Protein AF-A0A2A2LL69-F1 (afdb_monomer_lite)

Secondary structure (DSSP, 8-state):
------------------B--TTSS--BHHHHHHHHHHHHHHTTBGGG--B--S-EEEEE-TTS-EEEEE--TT---BPPPPTTPPPPHHHHHHHHHHHHHHHHHHHTT-------STTGGG----TTTHHHHHHHHHHHHHTGGGHHHHHHHHHHHHTTS-GGGGGGS-HHHHHHHHHS--SSHHHHHHTSHHHHHHH-EEETT--TTSHHHHHHHHHHHH--HHHHHHHHHHHHSSSSPPTTGGGG-SS--EEEE-S---TTPPPEEEGGGTEEEE---SSHHHHHHHHHHHHHHGGGGS--

Structure (mmCIF, N/CA/C/O backbone):
data_AF-A0A2A2LL69-F1
#
_entry.id   AF-A0A2A2LL69-F1
#
loop_
_atom_site.group_PDB
_atom_site.id
_atom_site.type_symbol
_atom_site.label_atom_id
_atom_site.label_alt_id
_atom_site.label_comp_id
_atom_site.label_asym_id
_atom_site.label_entity_id
_atom_site.label_seq_id
_atom_site.pdbx_PDB_ins_code
_atom_site.Cartn_x
_atom_site.Cartn_y
_atom_site.Cartn_z
_atom_site.occupancy
_atom_site.B_iso_or_equiv
_atom_site.auth_seq_id
_atom_site.auth_comp_id
_atom_site.auth_asym_id
_atom_site.auth_atom_id
_atom_site.pdbx_PDB_model_num
ATOM 1 N N . MET A 1 1 ? 12.124 -45.727 52.430 1.00 37.44 1 MET A N 1
ATOM 2 C CA . MET A 1 1 ? 10.772 -45.614 51.837 1.00 37.44 1 MET A CA 1
ATOM 3 C C . MET A 1 1 ? 9.861 -45.027 52.904 1.00 37.44 1 MET A C 1
ATOM 5 O O . MET A 1 1 ? 9.653 -45.704 53.891 1.00 37.44 1 MET A O 1
ATOM 9 N N . GLY A 1 2 ? 9.350 -43.805 52.874 1.00 39.31 2 GLY A N 1
ATOM 10 C CA . GLY A 1 2 ? 9.557 -42.620 52.052 1.00 39.31 2 GLY A CA 1
ATOM 11 C C . GLY A 1 2 ? 8.951 -41.463 52.860 1.00 39.31 2 GLY A C 1
ATOM 12 O O . GLY A 1 2 ? 7.830 -41.582 53.350 1.00 39.31 2 GLY A O 1
ATOM 13 N N . GLU A 1 3 ? 9.719 -40.398 53.079 1.00 39.62 3 GLU A N 1
ATOM 14 C CA . GLU A 1 3 ? 9.261 -39.195 53.777 1.00 39.62 3 GLU A CA 1
ATOM 15 C C . GLU A 1 3 ? 8.212 -38.473 52.925 1.00 39.62 3 GLU A C 1
ATOM 17 O O . GLU A 1 3 ? 8.466 -38.127 51.772 1.00 39.62 3 GLU A O 1
ATOM 22 N N . SER A 1 4 ? 7.030 -38.231 53.490 1.00 36.03 4 SER A N 1
ATOM 23 C CA . SER A 1 4 ? 5.993 -37.409 52.863 1.00 36.03 4 SER A CA 1
ATOM 24 C C . SER A 1 4 ? 6.095 -35.992 53.422 1.00 36.03 4 SER A C 1
ATOM 26 O O . SER A 1 4 ? 5.478 -35.665 54.432 1.00 36.03 4 SER A O 1
ATOM 28 N N . ARG A 1 5 ? 6.916 -35.154 52.777 1.00 36.12 5 ARG A N 1
ATOM 29 C CA . ARG A 1 5 ? 6.894 -33.697 52.956 1.00 36.12 5 ARG A CA 1
ATOM 30 C C . ARG A 1 5 ? 5.544 -33.169 52.473 1.00 36.12 5 ARG A C 1
ATOM 32 O O . ARG A 1 5 ? 5.289 -33.120 51.274 1.00 36.12 5 ARG A O 1
ATOM 39 N N . THR A 1 6 ? 4.691 -32.746 53.394 1.00 39.44 6 THR A N 1
ATOM 40 C CA . THR A 1 6 ? 3.567 -31.862 53.080 1.00 39.44 6 THR A CA 1
ATOM 41 C C . THR A 1 6 ? 4.121 -30.466 52.797 1.00 39.44 6 THR A C 1
ATOM 43 O O . THR A 1 6 ? 4.499 -29.747 53.720 1.00 39.44 6 THR A O 1
ATOM 46 N N . GLU A 1 7 ? 4.212 -30.092 51.520 1.00 37.00 7 GLU A N 1
ATOM 47 C CA . GLU A 1 7 ? 4.453 -28.711 51.096 1.00 37.00 7 GLU A CA 1
ATOM 48 C C . GLU A 1 7 ? 3.261 -27.837 51.510 1.00 37.00 7 GLU A C 1
ATOM 50 O O . GLU A 1 7 ? 2.175 -27.915 50.931 1.00 37.00 7 GLU A O 1
ATOM 55 N N . SER A 1 8 ? 3.458 -26.974 52.510 1.00 39.03 8 SER A N 1
ATOM 56 C CA . SER A 1 8 ? 2.579 -25.832 52.740 1.00 39.03 8 SER A CA 1
ATOM 57 C C . SER A 1 8 ? 2.816 -24.823 51.617 1.00 39.03 8 SER A C 1
ATOM 59 O O . SER A 1 8 ? 3.765 -24.038 51.605 1.00 39.03 8 SER A O 1
ATOM 61 N N . ARG A 1 9 ? 1.948 -24.871 50.608 1.00 40.53 9 ARG A N 1
ATOM 62 C CA . ARG A 1 9 ? 1.896 -23.879 49.538 1.00 40.53 9 ARG A CA 1
ATOM 63 C C . ARG A 1 9 ? 1.443 -22.554 50.155 1.00 40.53 9 ARG A C 1
ATOM 65 O O . ARG A 1 9 ? 0.251 -22.319 50.302 1.00 40.53 9 ARG A O 1
ATOM 72 N N . GLY A 1 10 ? 2.404 -21.728 50.568 1.00 38.78 10 GLY A N 1
ATOM 73 C CA . GLY A 1 10 ? 2.147 -20.405 51.127 1.00 38.78 10 GLY A CA 1
ATOM 74 C C . GLY A 1 10 ? 1.270 -19.587 50.182 1.00 38.78 10 GLY A C 1
ATOM 75 O O . GLY A 1 10 ? 1.673 -19.278 49.057 1.00 38.78 10 GLY A O 1
ATOM 76 N N . GLU A 1 11 ? 0.061 -19.254 50.628 1.00 42.72 11 GLU A N 1
ATOM 77 C CA . GLU A 1 11 ? -0.746 -18.214 50.006 1.00 42.72 11 GLU A CA 1
ATOM 78 C C . GLU A 1 11 ? 0.071 -16.923 50.052 1.00 42.72 11 GLU A C 1
ATOM 80 O O . GLU A 1 11 ? 0.353 -16.376 51.119 1.00 42.72 11 GLU A O 1
ATOM 85 N N . LYS A 1 12 ? 0.512 -16.443 48.885 1.00 46.19 12 LYS A N 1
ATOM 86 C CA . LYS A 1 12 ? 1.039 -15.084 48.778 1.00 46.19 12 LYS A CA 1
ATOM 87 C C . LYS A 1 12 ? -0.078 -14.151 49.230 1.00 46.19 12 LYS A C 1
ATOM 89 O O . LYS A 1 12 ? -1.071 -14.019 48.518 1.00 46.19 12 LYS A O 1
ATOM 94 N N . SER A 1 13 ? 0.093 -13.527 50.394 1.00 48.91 13 SER A N 1
ATOM 95 C CA . SER A 1 13 ? -0.763 -12.432 50.846 1.00 48.91 13 SER A CA 1
ATOM 96 C C . SER A 1 13 ? -0.897 -11.426 49.701 1.00 48.91 13 SER A C 1
ATOM 98 O O . SER A 1 13 ? 0.099 -10.892 49.202 1.00 48.91 13 SER A O 1
ATOM 100 N N . ARG A 1 14 ? -2.123 -11.268 49.198 1.00 60.75 14 ARG A N 1
ATOM 101 C CA . ARG A 1 14 ? -2.440 -10.393 48.070 1.00 60.75 14 ARG A CA 1
ATOM 102 C C . ARG A 1 14 ? -2.354 -8.961 48.588 1.00 60.75 14 ARG A C 1
ATOM 104 O O . ARG A 1 14 ? -3.239 -8.525 49.316 1.00 60.75 14 ARG A O 1
ATOM 111 N N . ALA A 1 15 ? -1.271 -8.259 48.263 1.00 67.00 15 ALA A N 1
ATOM 112 C CA . ALA A 1 15 ? -1.107 -6.863 48.650 1.00 67.00 15 ALA A CA 1
ATOM 113 C C . ALA A 1 15 ? -2.176 -6.018 47.943 1.00 67.00 15 ALA A C 1
ATOM 115 O O . ALA A 1 15 ? -2.193 -5.935 46.713 1.00 67.00 15 ALA A O 1
ATOM 116 N N . LEU A 1 16 ? -3.091 -5.452 48.727 1.00 73.88 16 LEU A N 1
ATOM 117 C CA . LEU A 1 16 ? -4.101 -4.517 48.250 1.00 73.88 16 LEU A CA 1
ATOM 118 C C . LEU A 1 16 ? -3.425 -3.159 48.039 1.00 73.88 16 LEU A C 1
ATOM 120 O O . LEU A 1 16 ? -2.637 -2.736 48.887 1.00 73.88 16 LEU A O 1
ATOM 124 N N . LEU A 1 17 ? -3.702 -2.489 46.920 1.00 78.94 17 LEU A N 1
ATOM 125 C CA . LEU A 1 17 ? -3.179 -1.140 46.712 1.00 78.94 17 LEU A CA 1
ATOM 126 C C . LEU A 1 17 ? -3.851 -0.182 47.705 1.00 78.94 17 LEU A C 1
ATOM 128 O O . LEU A 1 17 ? -5.080 -0.144 47.800 1.00 78.94 17 LEU A O 1
ATOM 132 N N . GLU A 1 18 ? -3.041 0.594 48.420 1.00 80.50 18 GLU A N 1
ATOM 133 C CA . GLU A 1 18 ? -3.493 1.659 49.309 1.00 80.50 18 GLU A CA 1
ATOM 134 C C . GLU A 1 18 ? -2.864 2.978 48.860 1.00 80.50 18 GLU A C 1
ATOM 136 O O . GLU A 1 18 ? -1.646 3.080 48.709 1.00 80.50 18 GLU A O 1
ATOM 141 N N . VAL A 1 19 ? -3.712 3.969 48.602 1.00 82.75 19 VAL A N 1
ATOM 142 C CA . VAL A 1 19 ? -3.318 5.300 48.141 1.00 82.75 19 VAL A CA 1
ATOM 143 C C . VAL A 1 19 ? -3.655 6.325 49.219 1.00 82.75 19 VAL A C 1
ATOM 145 O O . VAL A 1 19 ? -4.656 6.197 49.925 1.00 82.75 19 VAL A O 1
ATOM 148 N N . SER A 1 20 ? -2.809 7.343 49.335 1.00 79.88 20 SER A N 1
ATOM 149 C CA . SER A 1 20 ? -3.023 8.543 50.143 1.00 79.88 20 SER A CA 1
ATOM 150 C C . SER A 1 20 ? -2.691 9.764 49.291 1.00 79.88 20 SER A C 1
ATOM 152 O O . SER A 1 20 ? -1.634 9.782 48.654 1.00 79.88 20 SER A O 1
ATOM 154 N N . PHE A 1 21 ? -3.554 10.776 49.290 1.00 80.56 21 PHE A N 1
ATOM 155 C CA . PHE A 1 21 ? -3.288 12.037 48.602 1.00 80.56 21 PHE A CA 1
ATOM 156 C C . PHE A 1 21 ? -2.499 12.989 49.502 1.00 80.56 21 PHE A C 1
ATOM 158 O O . PHE A 1 21 ? -2.698 13.054 50.716 1.00 80.56 21 PHE A O 1
ATOM 165 N N . SER A 1 22 ? -1.559 13.726 48.912 1.00 78.31 22 SER A N 1
ATOM 166 C CA . SER A 1 22 ? -0.769 14.714 49.645 1.00 78.31 22 SER A CA 1
ATOM 167 C C . SER A 1 22 ? -1.656 15.870 50.104 1.00 78.31 22 SER A C 1
ATOM 169 O O . SER A 1 22 ? -2.228 16.562 49.267 1.00 78.31 22 SER A O 1
ATOM 171 N N . GLY A 1 23 ? -1.719 16.112 51.415 1.00 71.69 23 GLY A N 1
ATOM 172 C CA . GLY A 1 23 ? -2.510 17.201 52.001 1.00 71.69 23 GLY A CA 1
ATOM 173 C C . GLY A 1 23 ? -3.895 16.790 52.509 1.00 71.69 23 GLY A C 1
ATOM 174 O O . GLY A 1 23 ? -4.568 17.614 53.122 1.00 71.69 23 GLY A O 1
ATOM 175 N N . GLU A 1 24 ? -4.295 15.527 52.334 1.00 75.62 24 GLU A N 1
ATOM 176 C CA . GLU A 1 24 ? -5.563 14.994 52.840 1.00 75.62 24 GLU A CA 1
ATOM 177 C C . GLU A 1 24 ? -5.354 14.088 54.060 1.00 75.62 24 GLU A C 1
ATOM 179 O O . GLU A 1 24 ? -4.382 13.334 54.156 1.00 75.62 24 GLU A O 1
ATOM 184 N N . ALA A 1 25 ? -6.272 14.162 55.028 1.00 61.19 25 ALA A N 1
ATOM 185 C CA . ALA A 1 25 ? -6.213 13.345 56.233 1.00 61.19 25 ALA A CA 1
ATOM 186 C C . ALA A 1 25 ? -6.813 11.951 55.976 1.00 61.19 25 ALA A C 1
ATOM 188 O O . ALA A 1 25 ? -8.019 11.753 56.106 1.00 61.19 25 ALA A O 1
ATOM 189 N N . GLY A 1 26 ? -5.959 10.977 55.651 1.00 59.72 26 GLY A N 1
ATOM 190 C CA . GLY A 1 26 ? -6.315 9.555 55.637 1.00 59.72 26 GLY A CA 1
ATOM 191 C C . GLY A 1 26 ? -5.649 8.748 54.521 1.00 59.72 26 GLY A C 1
ATOM 192 O O . GLY A 1 26 ? -5.406 9.244 53.425 1.00 59.72 26 GLY A O 1
ATOM 193 N N . SER A 1 27 ? -5.381 7.473 54.799 1.00 64.94 27 SER A N 1
ATOM 194 C CA . SER A 1 27 ? -5.088 6.441 53.798 1.00 64.94 27 SER A CA 1
ATOM 195 C C . SER A 1 27 ? -6.193 5.379 53.842 1.00 64.94 27 SER A C 1
ATOM 197 O O . SER A 1 27 ? -6.932 5.285 54.827 1.00 64.94 27 SER A O 1
ATOM 199 N N . GLY A 1 28 ? -6.367 4.613 52.763 1.00 69.31 28 GLY A N 1
ATOM 200 C CA . GLY A 1 28 ? -7.251 3.445 52.782 1.00 69.31 28 GLY A CA 1
ATOM 201 C C . GLY A 1 28 ? -8.221 3.349 51.608 1.00 69.31 28 GLY A C 1
ATOM 202 O O . GLY A 1 28 ? -7.931 3.729 50.471 1.00 69.31 28 GLY A O 1
ATOM 203 N N . PHE A 1 29 ? -9.396 2.771 51.875 1.00 69.81 29 PHE A N 1
ATOM 204 C CA . PHE A 1 29 ? -10.355 2.352 50.848 1.00 69.81 29 PHE A CA 1
ATOM 205 C C . PHE A 1 29 ? -10.895 3.508 49.992 1.00 69.81 29 PHE A C 1
ATOM 207 O O . PHE A 1 29 ? -10.918 3.370 48.767 1.00 69.81 29 PHE A O 1
ATOM 214 N N . GLY A 1 30 ? -11.279 4.621 50.630 1.00 76.19 30 GLY A N 1
ATOM 215 C CA . GLY A 1 30 ? -11.860 5.810 49.991 1.00 76.19 30 GLY A CA 1
ATOM 216 C C . GLY A 1 30 ? -10.894 6.519 49.036 1.00 76.19 30 GLY A C 1
ATOM 217 O O . GLY A 1 30 ? -11.168 6.518 47.836 1.00 76.19 30 GLY A O 1
ATOM 218 N N . PRO A 1 31 ? -9.729 7.000 49.512 1.00 81.50 31 PRO A N 1
ATOM 219 C CA . PRO A 1 31 ? -8.725 7.634 48.650 1.00 81.50 31 PRO A CA 1
ATOM 220 C C . PRO A 1 31 ? -8.271 6.735 47.491 1.00 81.50 31 PRO A C 1
ATOM 222 O O . PRO A 1 31 ? -8.023 7.187 46.380 1.00 81.50 31 PRO A O 1
ATOM 225 N N . THR A 1 32 ? -8.228 5.417 47.700 1.00 80.56 32 THR A N 1
ATOM 226 C CA . THR A 1 32 ? -7.888 4.483 46.618 1.00 80.56 32 THR A CA 1
ATOM 227 C C . THR A 1 32 ? -8.999 4.361 45.560 1.00 80.56 32 THR A C 1
ATOM 229 O O . THR A 1 32 ? -8.700 4.151 44.388 1.00 80.56 32 THR A O 1
ATOM 232 N N . LEU A 1 33 ? -10.285 4.477 45.925 1.00 78.12 33 LEU A N 1
ATOM 233 C CA . LEU A 1 33 ? -11.374 4.536 44.934 1.00 78.12 33 LEU A CA 1
ATOM 234 C C . LEU A 1 33 ? -11.310 5.830 44.125 1.00 78.12 33 LEU A C 1
ATOM 236 O O . LEU A 1 33 ? -11.441 5.796 42.904 1.00 78.12 33 LEU A O 1
ATOM 240 N N . GLU A 1 34 ? -11.070 6.946 44.804 1.00 82.56 34 GLU A N 1
ATOM 241 C CA . GLU A 1 34 ? -10.878 8.240 44.162 1.00 82.56 34 GLU A CA 1
ATOM 242 C C . GLU A 1 34 ? -9.693 8.218 43.196 1.00 82.56 34 GLU A C 1
ATOM 244 O O . GLU A 1 34 ? -9.834 8.640 42.052 1.00 82.56 34 GLU A O 1
ATOM 249 N N . PHE A 1 35 ? -8.575 7.600 43.587 1.00 86.94 35 PHE A N 1
ATOM 250 C CA . PHE A 1 35 ? -7.431 7.389 42.705 1.00 86.94 35 PHE A CA 1
ATOM 251 C C . PHE A 1 35 ? -7.812 6.694 41.393 1.00 86.94 35 PHE A C 1
ATOM 253 O O . PHE A 1 35 ? -7.416 7.159 40.326 1.00 86.94 35 PHE A O 1
ATOM 260 N N . TYR A 1 36 ? -8.594 5.608 41.442 1.00 81.69 36 TYR A N 1
ATOM 261 C CA . TYR A 1 36 ? -9.016 4.910 40.224 1.00 81.69 36 TYR A CA 1
ATOM 262 C C . TYR A 1 36 ? -9.936 5.766 39.345 1.00 81.69 36 TYR A C 1
ATOM 264 O O . TYR A 1 36 ? -9.803 5.730 38.121 1.00 81.69 36 TYR A O 1
ATOM 272 N N . THR A 1 37 ? -10.813 6.572 39.943 1.00 82.38 37 THR A N 1
ATOM 273 C CA . THR A 1 37 ? -11.655 7.529 39.211 1.00 82.38 37 THR A CA 1
ATOM 274 C C . THR A 1 37 ? -10.800 8.595 38.528 1.00 82.38 37 THR A C 1
ATOM 276 O O . THR A 1 37 ? -10.891 8.766 37.312 1.00 82.38 37 THR A O 1
ATOM 279 N N . VAL A 1 38 ? -9.909 9.252 39.275 1.00 87.00 38 VAL A N 1
ATOM 280 C CA . VAL A 1 38 ? -9.025 10.309 38.765 1.00 87.00 38 VAL A CA 1
ATOM 281 C C . VAL A 1 38 ? -8.136 9.769 37.652 1.00 87.00 38 VAL A C 1
ATOM 283 O O . VAL A 1 38 ? -8.144 10.298 36.543 1.00 87.00 38 VAL A O 1
ATOM 286 N N . ILE A 1 39 ? -7.429 8.661 37.889 1.00 87.06 39 ILE A N 1
ATOM 287 C CA . ILE A 1 39 ? -6.489 8.127 36.901 1.00 87.06 39 ILE A CA 1
ATOM 288 C C . ILE A 1 39 ? -7.206 7.628 35.640 1.00 87.06 39 ILE A C 1
ATOM 290 O O . ILE A 1 39 ? -6.683 7.773 34.537 1.00 87.06 39 ILE A O 1
ATOM 294 N N . SER A 1 40 ? -8.419 7.075 35.769 1.00 86.75 40 SER A N 1
ATOM 295 C CA . SER A 1 40 ? -9.215 6.657 34.610 1.00 86.75 40 SER A CA 1
ATOM 296 C C . SER A 1 40 ? -9.621 7.834 33.727 1.00 86.75 40 SER A C 1
ATOM 298 O O . SER A 1 40 ? -9.694 7.665 32.512 1.00 86.75 40 SER A O 1
ATOM 300 N N . ARG A 1 41 ? -9.817 9.022 34.314 1.00 87.00 41 ARG A N 1
ATOM 301 C CA . ARG A 1 41 ? -10.090 10.273 33.601 1.00 87.00 41 ARG A CA 1
ATOM 302 C C . ARG A 1 41 ? -8.829 10.863 32.981 1.00 87.00 41 ARG A C 1
ATOM 304 O O . ARG A 1 41 ? -8.859 11.254 31.818 1.00 87.00 41 ARG A O 1
ATOM 311 N N . GLU A 1 42 ? -7.711 10.836 33.706 1.00 90.12 42 GLU A N 1
ATOM 312 C CA . GLU A 1 42 ? -6.398 11.266 33.206 1.00 90.12 42 GLU A CA 1
ATOM 313 C C . GLU A 1 42 ? -6.013 10.534 31.919 1.00 90.12 42 GLU A C 1
ATOM 315 O O . GLU A 1 42 ? -5.578 11.162 30.958 1.00 90.12 42 GLU A O 1
ATOM 320 N N . PHE A 1 43 ? -6.262 9.221 31.839 1.00 91.00 43 PHE A N 1
ATOM 321 C CA . PHE A 1 43 ? -5.996 8.469 30.613 1.00 91.00 43 PHE A CA 1
ATOM 322 C C . PHE A 1 43 ? -6.784 8.964 29.399 1.00 91.00 43 PHE A C 1
ATOM 324 O O . PHE A 1 43 ? -6.379 8.648 28.287 1.00 91.00 43 PHE A O 1
ATOM 331 N N . GLN A 1 44 ? -7.880 9.709 29.566 1.00 90.50 44 GLN A N 1
ATOM 332 C CA . GLN A 1 44 ? -8.739 10.187 28.474 1.00 90.50 44 GLN A CA 1
ATOM 333 C C . GLN A 1 44 ? -8.294 11.540 27.905 1.00 90.50 44 GLN A C 1
ATOM 335 O O . GLN A 1 44 ? -8.892 11.999 26.931 1.00 90.50 44 GLN A O 1
ATOM 340 N N . LYS A 1 45 ? -7.258 12.178 28.470 1.00 91.38 45 LYS A N 1
ATOM 341 C CA . LYS A 1 45 ? -6.745 13.459 27.968 1.00 91.38 45 LYS A CA 1
ATOM 342 C C . LYS A 1 45 ? -6.274 13.353 26.516 1.00 91.38 45 LYS A C 1
ATOM 344 O O . LYS A 1 45 ? -5.671 12.361 26.095 1.00 91.38 45 LYS A O 1
ATOM 349 N N . ALA A 1 46 ? -6.579 14.385 25.734 1.00 88.94 46 ALA A N 1
ATOM 350 C CA . ALA A 1 46 ? -6.318 14.411 24.297 1.00 88.94 46 ALA A CA 1
ATOM 351 C C . ALA A 1 46 ? -4.819 14.476 23.957 1.00 88.94 46 ALA A C 1
ATOM 353 O O . ALA A 1 46 ? -4.376 13.896 22.960 1.00 88.94 46 ALA A O 1
ATOM 354 N N . ASP A 1 47 ? -4.029 15.127 24.809 1.00 89.88 47 ASP A N 1
ATOM 355 C CA . ASP A 1 47 ? -2.582 15.305 24.663 1.00 89.88 47 ASP A CA 1
ATOM 356 C C . ASP A 1 47 ? -1.780 13.999 24.813 1.00 89.88 47 ASP A C 1
ATOM 358 O O . ASP A 1 47 ? -0.707 13.860 24.222 1.00 89.88 47 ASP A O 1
ATOM 362 N N . LEU A 1 48 ? -2.332 12.988 25.494 1.00 88.88 48 LEU A N 1
ATOM 363 C CA . LEU A 1 48 ? -1.735 11.653 25.590 1.00 88.88 48 LEU A CA 1
ATOM 364 C C . LEU A 1 48 ? -1.714 10.910 24.248 1.00 88.88 48 LEU A C 1
ATOM 366 O O . LEU A 1 48 ? -1.005 9.909 24.114 1.00 88.88 48 LEU A O 1
ATOM 370 N N . ALA A 1 49 ? -2.509 11.365 23.270 1.00 87.44 49 ALA A N 1
ATOM 371 C CA . ALA A 1 49 ? -2.655 10.772 21.941 1.00 87.44 49 ALA A CA 1
ATOM 372 C C . ALA A 1 49 ? -2.986 9.264 21.954 1.00 87.44 49 ALA A C 1
ATOM 374 O O . ALA A 1 49 ? -2.740 8.564 20.970 1.00 87.44 49 ALA A O 1
ATOM 375 N N . MET A 1 50 ? -3.556 8.766 23.055 1.00 87.00 50 MET A N 1
ATOM 376 C CA . MET A 1 50 ? -3.905 7.356 23.229 1.00 87.00 50 MET A CA 1
ATOM 377 C C . MET A 1 50 ? -5.138 6.962 22.434 1.00 87.00 50 MET A C 1
ATOM 379 O O . MET A 1 50 ? -5.190 5.843 21.927 1.00 87.00 50 MET A O 1
ATOM 383 N N . TRP A 1 51 ? -6.114 7.863 22.312 1.00 85.94 51 TRP A N 1
ATOM 384 C CA . TRP A 1 51 ? -7.436 7.539 21.789 1.00 85.94 51 TRP A CA 1
ATOM 385 C C . TRP A 1 51 ? -7.711 8.183 20.428 1.00 85.94 51 TRP A C 1
ATOM 387 O O . TRP A 1 51 ? -7.202 9.252 20.092 1.00 85.94 51 TRP A O 1
ATOM 397 N N . TYR A 1 52 ? -8.504 7.491 19.622 1.00 78.62 52 TYR A N 1
ATOM 398 C CA . TYR A 1 52 ? -9.055 7.958 18.365 1.00 78.62 52 TYR A CA 1
ATOM 399 C C . TYR A 1 52 ? -10.239 8.880 18.648 1.00 78.62 52 TYR A C 1
ATOM 401 O O . TYR A 1 52 ? -11.185 8.479 19.315 1.00 78.62 52 TYR A O 1
ATOM 409 N N . GLY A 1 53 ? -10.194 10.091 18.104 1.00 70.88 53 GLY A N 1
ATOM 410 C CA . GLY A 1 53 ? -11.251 11.085 18.246 1.00 70.88 53 GLY A CA 1
ATOM 411 C C . GLY A 1 53 ? -10.708 12.479 17.955 1.00 70.88 53 GLY A C 1
ATOM 412 O O . GLY A 1 53 ? -9.537 12.753 18.209 1.00 70.88 53 GLY A O 1
ATOM 413 N N . LYS A 1 54 ? -11.539 13.340 17.362 1.00 65.88 54 LYS A N 1
ATOM 414 C CA . LYS A 1 54 ? -11.254 14.781 17.210 1.00 65.88 54 LYS A CA 1
ATOM 415 C C . LYS A 1 54 ? -12.150 15.646 18.092 1.00 65.88 54 LYS A C 1
ATOM 417 O O . LYS A 1 54 ? -11.846 16.814 18.291 1.00 65.88 54 LYS A O 1
ATOM 422 N N . GLU A 1 55 ? -13.254 15.085 18.573 1.00 75.19 55 GLU A N 1
ATOM 423 C CA . GLU A 1 55 ? -14.168 15.762 19.480 1.00 75.19 55 GLU A CA 1
ATOM 424 C C . GLU A 1 55 ? -13.564 15.735 20.883 1.00 75.19 55 GLU A C 1
ATOM 426 O O . GLU A 1 55 ? -13.372 14.669 21.475 1.00 75.19 55 GLU A O 1
ATOM 431 N N . THR A 1 56 ? -13.227 16.920 21.384 1.00 83.50 56 THR A N 1
ATOM 432 C CA . THR A 1 56 ? -12.744 17.114 22.746 1.00 83.50 56 THR A CA 1
ATOM 433 C C . THR A 1 56 ? -13.753 17.915 23.551 1.00 83.50 56 THR A C 1
ATOM 435 O O . THR A 1 56 ? -14.401 18.832 23.044 1.00 83.50 56 THR A O 1
ATOM 438 N N . THR A 1 57 ? -13.902 17.561 24.822 1.00 83.25 57 THR A N 1
ATOM 439 C CA . THR A 1 57 ? -14.583 18.393 25.811 1.00 83.25 57 THR A CA 1
ATOM 440 C C . THR A 1 57 ? -13.532 19.162 26.589 1.00 83.25 57 THR A C 1
ATOM 442 O O . THR A 1 57 ? -12.589 18.568 27.114 1.00 83.25 57 THR A O 1
ATOM 445 N N . LYS A 1 58 ? -13.692 20.484 26.637 1.00 86.06 58 LYS A N 1
ATOM 446 C CA . LYS A 1 58 ? -12.861 21.364 27.456 1.00 86.06 58 LYS A CA 1
ATOM 447 C C . LYS A 1 58 ? -13.452 21.455 28.844 1.00 86.06 58 LYS A C 1
ATOM 449 O O . LYS A 1 58 ? -14.632 21.767 28.987 1.00 86.06 58 LYS A O 1
ATOM 454 N N . GLU A 1 59 ? -12.620 21.213 29.836 1.00 83.94 59 GLU A N 1
ATOM 455 C CA . GLU A 1 59 ? -12.941 21.473 31.230 1.00 83.94 59 GLU A CA 1
ATOM 456 C C . GLU A 1 59 ? -11.950 22.500 31.761 1.00 83.94 59 GLU A C 1
ATOM 458 O O . GLU A 1 59 ? -10.755 22.418 31.472 1.00 83.94 59 GLU A O 1
ATOM 463 N N . GLU A 1 60 ? -12.467 23.506 32.461 1.00 83.25 60 GLU A N 1
ATOM 464 C CA . GLU A 1 60 ? -11.663 24.539 33.106 1.00 83.25 60 GLU A CA 1
ATOM 465 C C . GLU A 1 60 ? -11.525 24.196 34.585 1.00 83.25 60 GLU A C 1
ATOM 467 O O . GLU A 1 60 ? -12.519 24.070 35.305 1.00 83.25 60 GLU A O 1
ATOM 472 N N . ASP A 1 61 ? -10.280 24.034 35.016 1.00 77.62 61 ASP A N 1
ATOM 473 C CA . ASP A 1 61 ? -9.933 23.819 36.410 1.00 77.62 61 ASP A CA 1
ATOM 474 C C . ASP A 1 61 ? -10.022 25.143 37.193 1.00 77.62 61 ASP A C 1
ATOM 476 O O . ASP A 1 61 ? -10.006 26.243 36.633 1.00 77.62 61 ASP A O 1
ATOM 480 N N . ALA A 1 62 ? -10.114 25.057 38.524 1.00 75.00 62 ALA A N 1
ATOM 481 C CA . ALA A 1 62 ? -10.264 26.224 39.405 1.00 75.00 62 ALA A CA 1
ATOM 482 C C . ALA A 1 62 ? -9.083 27.218 39.338 1.00 75.00 62 ALA A C 1
ATOM 484 O O . ALA A 1 62 ? -9.206 28.357 39.787 1.00 75.00 62 ALA A O 1
ATOM 485 N N . ASP A 1 63 ? -7.948 26.788 38.789 1.00 77.12 63 ASP A N 1
ATOM 486 C CA . ASP A 1 63 ? -6.746 27.587 38.554 1.00 77.12 63 ASP A CA 1
ATOM 487 C C . ASP A 1 63 ? -6.709 28.256 37.162 1.00 77.12 63 ASP A C 1
ATOM 489 O O . ASP A 1 63 ? -5.765 28.985 36.853 1.00 77.12 63 ASP A O 1
ATOM 493 N N . GLY A 1 64 ? -7.747 28.060 36.340 1.00 77.19 64 GLY A N 1
ATOM 494 C CA . GLY A 1 64 ? -7.863 28.607 34.987 1.00 77.19 64 GLY A CA 1
ATOM 495 C C . GLY A 1 64 ? -7.200 27.753 33.902 1.00 77.19 64 GLY A C 1
ATOM 496 O O . GLY A 1 64 ? -7.150 28.176 32.744 1.00 77.19 64 GLY A O 1
ATOM 497 N N . THR A 1 65 ? -6.693 26.563 34.238 1.00 80.88 65 THR A N 1
ATOM 498 C CA . THR A 1 65 ? -6.132 25.633 33.253 1.00 80.88 65 THR A CA 1
ATOM 499 C C . THR A 1 65 ? -7.259 24.963 32.468 1.00 80.88 65 THR A C 1
ATOM 501 O O . THR A 1 65 ? -8.176 24.388 33.047 1.00 80.88 65 THR A O 1
ATOM 504 N N . SER A 1 66 ? -7.205 25.028 31.133 1.00 84.81 66 SER A N 1
ATOM 505 C CA . SER A 1 66 ? -8.158 24.323 30.269 1.00 84.81 66 SER A CA 1
ATOM 506 C C . SER A 1 66 ? -7.574 22.987 29.828 1.00 84.81 66 SER A C 1
ATOM 508 O O . SER A 1 66 ? -6.570 22.949 29.112 1.00 84.81 66 SER A O 1
ATOM 510 N N . THR A 1 67 ? -8.219 21.897 30.234 1.00 88.12 67 THR A N 1
ATOM 511 C CA . THR A 1 67 ? -7.827 20.535 29.875 1.00 88.12 67 THR A CA 1
ATOM 512 C C . THR A 1 67 ? -8.816 19.945 28.874 1.00 88.12 67 THR A C 1
ATOM 514 O O . THR A 1 67 ? -10.032 20.006 29.058 1.00 88.12 67 THR A O 1
ATOM 517 N N . GLU A 1 68 ? -8.292 19.354 27.799 1.00 90.44 68 GLU A N 1
ATOM 518 C CA . GLU A 1 68 ? -9.092 18.694 26.766 1.00 90.44 68 GLU A CA 1
ATOM 519 C C . GLU A 1 68 ? -9.145 17.179 26.982 1.00 90.44 68 GLU A C 1
ATOM 521 O O . GLU A 1 68 ? -8.118 16.494 26.984 1.00 90.44 68 GLU A O 1
ATOM 526 N N . TYR A 1 69 ? -10.359 16.642 27.082 1.00 89.25 69 TYR A N 1
ATOM 527 C CA . TYR A 1 69 ? -10.616 15.207 27.185 1.00 89.25 69 TYR A CA 1
ATOM 528 C C . TYR A 1 69 ? -11.246 14.680 25.901 1.00 89.25 69 TYR A C 1
ATOM 530 O O . TYR A 1 69 ? -12.102 15.334 25.307 1.00 89.25 69 TYR A O 1
ATOM 538 N N . ILE A 1 70 ? -10.835 13.489 25.467 1.00 87.94 70 ILE A N 1
ATOM 539 C CA . ILE A 1 70 ? -11.433 12.821 24.311 1.00 87.94 70 ILE A CA 1
ATOM 540 C C . ILE A 1 70 ? -12.821 12.336 24.701 1.00 87.94 70 ILE A C 1
ATOM 542 O O . ILE A 1 70 ? -12.968 11.442 25.534 1.00 87.94 70 ILE A O 1
ATOM 546 N N . HIS A 1 71 ? -13.837 12.881 24.040 1.00 80.25 71 HIS A N 1
ATOM 547 C CA . HIS A 1 71 ? -15.192 12.377 24.152 1.00 80.25 71 HIS A CA 1
ATOM 548 C C . HIS A 1 71 ? -15.527 11.584 22.894 1.00 80.25 71 HIS A C 1
ATOM 550 O O . HIS A 1 71 ? -15.458 12.086 21.775 1.00 80.25 71 HIS A O 1
ATOM 556 N N . CYS A 1 72 ? -15.898 10.320 23.073 1.00 70.44 72 CYS A N 1
ATOM 557 C CA . CYS A 1 72 ? -16.374 9.484 21.984 1.00 70.44 72 CYS A CA 1
ATOM 558 C C . CYS A 1 72 ? -17.725 8.888 22.378 1.00 70.44 72 CYS A C 1
ATOM 560 O O . CYS A 1 72 ? -17.769 8.040 23.274 1.00 70.44 72 CYS A O 1
ATOM 562 N N . PRO A 1 73 ? -18.830 9.259 21.701 1.00 65.12 73 PRO A N 1
ATOM 563 C CA . PRO A 1 73 ? -20.166 8.763 22.044 1.00 65.12 73 PRO A CA 1
ATOM 564 C C . PRO A 1 73 ? -20.283 7.237 21.924 1.00 65.12 73 PRO A C 1
ATOM 566 O O . PRO A 1 73 ? -21.186 6.629 22.496 1.00 65.12 73 PRO A O 1
ATOM 569 N N . PHE A 1 74 ? -19.344 6.605 21.215 1.00 65.06 74 PHE A N 1
ATOM 570 C CA . PHE A 1 74 ? -19.280 5.162 21.028 1.00 65.06 74 PHE A CA 1
ATOM 571 C C . PHE A 1 74 ? -18.184 4.473 21.851 1.00 65.06 74 PHE A C 1
ATOM 573 O O . PHE A 1 74 ? -17.927 3.294 21.638 1.00 65.06 74 PHE A O 1
ATOM 580 N N . GLY A 1 75 ? -17.570 5.173 22.802 1.00 73.12 75 GLY A N 1
ATOM 581 C CA . GLY A 1 75 ? -16.461 4.682 23.612 1.00 73.12 75 GLY A CA 1
ATOM 582 C C . GLY A 1 75 ? -15.077 5.046 23.067 1.00 73.12 75 GLY A C 1
ATOM 583 O O . GLY A 1 75 ? -14.938 5.528 21.950 1.00 73.12 75 GLY A O 1
ATOM 584 N N . LEU A 1 76 ? -14.054 4.867 23.894 1.00 78.31 76 LEU A N 1
ATOM 585 C CA . LEU A 1 76 ? -12.660 5.165 23.626 1.00 78.31 76 LEU A CA 1
ATOM 586 C C . LEU A 1 76 ? -12.006 4.014 22.882 1.00 78.31 76 LEU A C 1
ATOM 588 O O . LEU A 1 76 ? -12.098 2.849 23.275 1.00 78.31 76 LEU A O 1
ATOM 592 N N . PHE A 1 77 ? -11.270 4.369 21.841 1.00 73.75 77 PHE A N 1
ATOM 593 C CA . PHE A 1 77 ? -10.598 3.413 20.980 1.00 73.75 77 PHE A CA 1
ATOM 594 C C . PHE A 1 77 ? -9.150 3.810 20.778 1.00 73.75 77 PHE A C 1
ATOM 596 O O . PHE A 1 77 ? -8.909 4.999 20.601 1.00 73.75 77 PHE A O 1
ATOM 603 N N . PRO A 1 78 ? -8.178 2.885 20.795 1.00 81.88 78 PRO A N 1
ATOM 604 C CA . PRO A 1 78 ? -6.786 3.251 20.584 1.00 81.88 78 PRO A CA 1
ATOM 605 C C . PRO A 1 78 ? -6.592 4.008 19.267 1.00 81.88 78 PRO A C 1
ATOM 607 O O . PRO A 1 78 ? -7.122 3.619 18.223 1.00 81.88 78 PRO A O 1
ATOM 610 N N . ARG A 1 79 ? -5.816 5.088 19.306 1.00 81.50 79 ARG A N 1
ATOM 611 C CA . ARG A 1 79 ? -5.455 5.860 18.122 1.00 81.50 79 ARG A CA 1
ATOM 612 C C . ARG A 1 79 ? -4.610 4.993 17.191 1.00 81.50 79 ARG A C 1
ATOM 614 O O . ARG A 1 79 ? -3.534 4.534 17.569 1.00 81.50 79 ARG A O 1
ATOM 621 N N . ALA A 1 80 ? -5.081 4.794 15.963 1.00 72.50 80 ALA A N 1
ATOM 622 C CA . ALA A 1 80 ? -4.301 4.107 14.942 1.00 72.50 80 ALA A CA 1
ATOM 623 C C . ALA A 1 80 ? -3.044 4.917 14.589 1.00 72.50 80 ALA A C 1
ATOM 625 O O . ALA A 1 80 ? -3.102 6.136 14.400 1.00 72.50 80 ALA A O 1
ATOM 626 N N . LEU A 1 81 ? -1.914 4.222 14.485 1.00 69.94 81 LEU A N 1
ATOM 627 C CA . LEU A 1 81 ? -0.659 4.780 13.995 1.00 69.94 81 LEU A CA 1
ATOM 628 C C . LEU A 1 81 ? -0.555 4.546 12.488 1.00 69.94 81 LEU A C 1
ATOM 630 O O . LEU A 1 81 ? -1.049 3.545 11.966 1.00 69.94 81 LEU A O 1
ATOM 634 N N . LEU A 1 82 ? 0.093 5.469 11.781 1.00 66.75 82 LEU A N 1
ATOM 635 C CA . LEU A 1 82 ? 0.403 5.282 10.367 1.00 66.75 82 LEU A CA 1
ATOM 636 C C . LEU A 1 82 ? 1.433 4.148 10.216 1.00 66.75 82 LEU A C 1
ATOM 638 O O . LEU A 1 82 ? 2.323 4.040 11.063 1.00 66.75 82 LEU A O 1
ATOM 642 N N . PRO A 1 83 ? 1.397 3.351 9.132 1.00 46.62 83 PRO A N 1
ATOM 643 C CA . PRO A 1 83 ? 2.357 2.261 8.918 1.00 46.62 83 PRO A CA 1
ATOM 644 C C . PRO A 1 83 ? 3.829 2.704 8.925 1.00 46.62 83 PRO A C 1
ATOM 646 O O . PRO A 1 83 ? 4.708 1.923 9.272 1.00 46.62 83 PRO A O 1
ATOM 649 N N . SER A 1 84 ? 4.098 3.958 8.550 1.00 47.38 84 SER A N 1
ATOM 650 C CA . SER A 1 84 ? 5.430 4.575 8.548 1.00 47.38 84 SER A CA 1
ATOM 651 C C . SER A 1 84 ? 5.820 5.225 9.880 1.00 47.38 84 SER A C 1
ATOM 653 O O . SER A 1 84 ? 6.960 5.657 10.033 1.00 47.38 84 SER A O 1
ATOM 655 N N . SER A 1 85 ? 4.894 5.327 10.836 1.00 64.69 85 SER A N 1
ATOM 656 C CA . SER A 1 85 ? 5.137 5.974 12.125 1.00 64.69 85 SER A CA 1
ATOM 657 C C . SER A 1 85 ? 5.505 4.954 13.197 1.00 64.69 85 SER A C 1
ATOM 659 O O . SER A 1 85 ? 4.780 3.988 13.430 1.00 64.69 85 SER A O 1
ATOM 661 N N . THR A 1 86 ? 6.619 5.185 13.887 1.00 72.56 86 THR A N 1
ATOM 662 C CA . THR A 1 86 ? 6.967 4.433 15.095 1.00 72.56 86 THR A CA 1
ATOM 663 C C . THR A 1 86 ? 6.222 5.017 16.299 1.00 72.56 86 THR A C 1
ATOM 665 O O . THR A 1 86 ? 6.233 6.241 16.464 1.00 72.56 86 THR A O 1
ATOM 668 N N . PRO A 1 87 ? 5.602 4.194 17.166 1.00 77.00 87 PRO A N 1
ATOM 669 C CA . PRO A 1 87 ? 4.991 4.685 18.398 1.00 77.00 87 PRO A CA 1
ATOM 670 C C . PRO A 1 87 ? 6.031 5.396 19.267 1.00 77.00 87 PRO A C 1
ATOM 672 O O . PRO A 1 87 ? 7.149 4.905 19.429 1.00 77.00 87 PRO A O 1
ATOM 675 N N . SER A 1 88 ? 5.658 6.527 19.867 1.00 81.31 88 SER A N 1
ATOM 676 C CA . SER A 1 88 ? 6.525 7.186 20.844 1.00 81.31 88 SER A CA 1
ATOM 677 C C . SER A 1 88 ? 6.670 6.319 22.101 1.00 81.31 88 SER A C 1
ATOM 679 O O . SER A 1 88 ? 5.730 5.637 22.522 1.00 81.31 88 SER A O 1
ATOM 681 N N . SER A 1 89 ? 7.842 6.363 22.740 1.00 82.75 89 SER A N 1
ATOM 682 C CA . SER A 1 89 ? 8.086 5.640 23.997 1.00 82.75 89 SER A CA 1
ATOM 683 C C . SER A 1 89 ? 7.077 6.024 25.083 1.00 82.75 89 SER A C 1
ATOM 685 O O . SER A 1 89 ? 6.619 5.154 25.820 1.00 82.75 89 SER A O 1
ATOM 687 N N . SER A 1 90 ? 6.676 7.299 25.141 1.00 84.75 90 SER A N 1
ATOM 688 C CA . SER A 1 90 ? 5.664 7.798 26.077 1.00 84.75 90 SER A CA 1
ATOM 689 C C . SER A 1 90 ? 4.296 7.157 25.842 1.00 84.75 90 SER A C 1
ATOM 691 O O . SER A 1 90 ? 3.690 6.668 26.789 1.00 84.75 90 SER A O 1
ATOM 693 N N . LEU A 1 91 ? 3.844 7.052 24.585 1.00 83.69 91 LEU A N 1
ATOM 694 C CA . LEU A 1 91 ? 2.576 6.396 24.245 1.00 83.69 91 LEU A CA 1
ATOM 695 C C . LEU A 1 91 ? 2.565 4.926 24.691 1.00 83.69 91 LEU A C 1
ATOM 697 O O . LEU A 1 91 ? 1.601 4.456 25.298 1.00 83.69 91 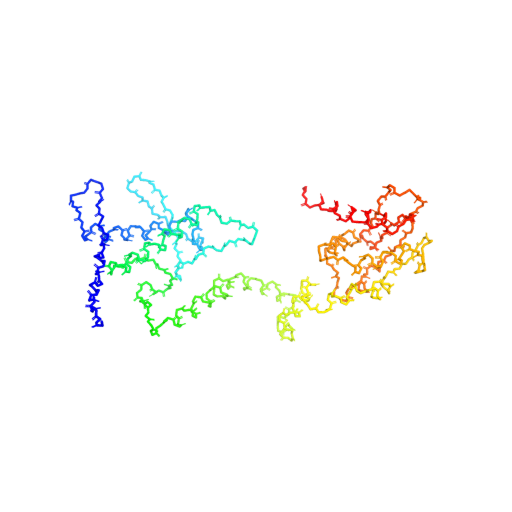LEU A O 1
ATOM 701 N N . LEU A 1 92 ? 3.660 4.202 24.438 1.00 83.38 92 LEU A N 1
ATOM 702 C CA . LEU A 1 92 ? 3.804 2.810 24.876 1.00 83.38 92 LEU A CA 1
ATOM 703 C C . LEU A 1 92 ? 3.827 2.683 26.403 1.00 83.38 92 LEU A C 1
ATOM 705 O O . LEU A 1 92 ? 3.267 1.729 26.949 1.00 83.38 92 LEU A O 1
ATOM 709 N N . LEU A 1 93 ? 4.466 3.627 27.099 1.00 84.44 93 LEU A N 1
ATOM 710 C CA . LEU A 1 93 ? 4.475 3.675 28.559 1.00 84.44 93 LEU A CA 1
ATOM 711 C C . LEU A 1 93 ? 3.077 3.935 29.123 1.00 84.44 93 LEU A C 1
ATOM 713 O O . LEU A 1 93 ? 2.691 3.234 30.057 1.00 84.44 93 LEU A O 1
ATOM 717 N N . HIS A 1 94 ? 2.295 4.846 28.536 1.00 86.56 94 HIS A N 1
ATOM 718 C CA . HIS A 1 94 ? 0.915 5.093 28.956 1.00 86.56 94 HIS A CA 1
ATOM 719 C C . HIS A 1 94 ? 0.051 3.833 28.818 1.00 86.56 94 HIS A C 1
ATOM 721 O O . HIS A 1 94 ? -0.597 3.428 29.781 1.00 86.56 94 HIS A O 1
ATOM 727 N N . PHE A 1 95 ? 0.106 3.135 27.676 1.00 83.50 95 PHE A N 1
ATOM 728 C CA . PHE A 1 95 ? -0.629 1.875 27.498 1.00 83.50 95 PHE A CA 1
ATOM 729 C C . PHE A 1 95 ? -0.147 0.760 28.436 1.00 83.50 95 PHE A C 1
ATOM 731 O O . PHE A 1 95 ? -0.956 -0.021 28.941 1.00 83.50 95 PHE A O 1
ATOM 738 N N . ARG A 1 96 ? 1.159 0.687 28.717 1.00 82.88 96 ARG A N 1
ATOM 739 C CA . ARG A 1 96 ? 1.707 -0.273 29.686 1.00 82.88 96 ARG A CA 1
ATOM 740 C C . ARG A 1 96 ? 1.222 0.021 31.106 1.00 82.88 96 ARG A C 1
ATOM 742 O O . ARG A 1 96 ? 0.897 -0.916 31.835 1.00 82.88 96 ARG A O 1
ATOM 749 N N . LEU A 1 97 ? 1.182 1.294 31.497 1.00 86.44 97 LEU A N 1
ATOM 750 C CA . LEU A 1 97 ? 0.673 1.726 32.795 1.00 86.44 97 LEU A CA 1
ATOM 751 C C . LEU A 1 97 ? -0.827 1.440 32.915 1.00 86.44 97 LEU A C 1
ATOM 753 O O . LEU A 1 97 ? -1.238 0.820 33.895 1.00 86.44 97 LEU A O 1
ATOM 757 N N . LEU A 1 98 ? -1.612 1.789 31.891 1.00 86.75 98 LEU A N 1
ATOM 758 C CA . LEU A 1 98 ? -3.038 1.479 31.811 1.00 86.75 98 LEU A CA 1
ATOM 759 C C . LEU A 1 98 ? -3.287 -0.023 31.999 1.00 86.75 98 LEU A C 1
ATOM 761 O O . LEU A 1 98 ? -4.100 -0.414 32.830 1.00 86.75 98 LEU A O 1
ATOM 765 N N . GLY A 1 99 ? -2.534 -0.880 31.301 1.00 76.25 99 GLY A N 1
ATOM 766 C CA . GLY A 1 99 ? -2.652 -2.334 31.442 1.00 76.25 99 GLY A CA 1
ATOM 767 C C . GLY A 1 99 ? -2.370 -2.839 32.863 1.00 76.25 99 GLY A C 1
ATOM 768 O O . GLY A 1 99 ? -3.087 -3.707 33.361 1.00 76.25 99 GLY A O 1
ATOM 769 N N . ARG A 1 100 ? -1.364 -2.279 33.549 1.00 82.50 100 ARG A N 1
ATOM 770 C CA . ARG A 1 100 ? -1.060 -2.624 34.950 1.00 82.50 100 ARG A CA 1
ATOM 771 C C . ARG A 1 100 ? -2.167 -2.181 35.903 1.00 82.50 100 ARG A C 1
ATOM 773 O O . ARG A 1 100 ? -2.553 -2.960 36.767 1.00 82.50 100 ARG A O 1
ATOM 780 N N . LEU A 1 101 ? -2.693 -0.970 35.733 1.00 84.38 101 LEU A N 1
ATOM 781 C CA . LEU A 1 101 ? -3.761 -0.431 36.578 1.00 84.38 101 LEU A CA 1
ATOM 782 C C . LEU A 1 101 ? -5.100 -1.140 36.350 1.00 84.38 101 LEU A C 1
ATOM 784 O O . LEU A 1 101 ? -5.821 -1.403 37.308 1.00 84.38 101 LEU A O 1
ATOM 788 N N . LEU A 1 102 ? -5.408 -1.550 35.118 1.00 80.81 102 LEU A N 1
ATOM 789 C CA . LEU A 1 102 ? -6.551 -2.424 34.840 1.00 80.81 102 LEU A CA 1
ATOM 790 C C . LEU A 1 102 ? -6.392 -3.781 35.542 1.00 80.81 102 LEU A C 1
ATOM 792 O O . LEU A 1 102 ? -7.316 -4.247 36.203 1.00 80.81 102 LEU A O 1
ATOM 796 N N . ALA A 1 103 ? -5.207 -4.395 35.482 1.00 74.94 103 ALA A N 1
ATOM 797 C CA . ALA A 1 103 ? -4.946 -5.646 36.195 1.00 74.94 103 ALA A CA 1
ATOM 798 C C . ALA A 1 103 ? -5.022 -5.487 37.726 1.00 74.94 103 ALA A C 1
ATOM 800 O O . ALA A 1 103 ? -5.520 -6.386 38.408 1.00 74.94 103 ALA A O 1
ATOM 801 N N . GLN A 1 104 ? -4.565 -4.351 38.262 1.00 81.25 104 GLN A N 1
ATOM 802 C CA . GLN A 1 104 ? -4.621 -4.039 39.691 1.00 81.25 104 GLN A CA 1
ATOM 803 C C . GLN A 1 104 ? -6.034 -3.665 40.161 1.00 81.25 104 GLN A C 1
ATOM 805 O O . GLN A 1 104 ? -6.424 -4.047 41.254 1.00 81.25 104 GLN A O 1
ATOM 810 N N . SER A 1 105 ? -6.859 -3.010 39.346 1.00 81.25 105 SER A N 1
ATOM 811 C CA . SER A 1 105 ? -8.264 -2.763 39.713 1.00 81.25 105 SER A CA 1
ATOM 812 C C . SER A 1 105 ? -9.057 -4.074 39.803 1.00 81.25 105 SER A C 1
ATOM 814 O O . SER A 1 105 ? -9.773 -4.291 40.778 1.00 81.25 105 SER A O 1
ATOM 816 N N . LEU A 1 106 ? -8.834 -5.018 38.877 1.00 77.81 106 LEU A N 1
ATOM 817 C CA . LEU A 1 106 ? -9.352 -6.394 38.974 1.00 77.81 106 LEU A CA 1
ATOM 818 C C . LEU A 1 106 ? -8.751 -7.150 40.174 1.00 77.81 106 LEU A C 1
ATOM 820 O O . LEU A 1 106 ? -9.461 -7.851 40.896 1.00 77.81 106 LEU A O 1
ATOM 824 N N . SER A 1 107 ? -7.445 -6.947 40.391 1.00 78.12 107 SER A N 1
ATOM 825 C CA . SER A 1 107 ? -6.712 -7.081 41.663 1.00 78.12 107 SER A CA 1
ATOM 826 C C . SER A 1 107 ? -7.561 -6.915 42.917 1.00 78.12 107 SER A C 1
ATOM 828 O O . SER A 1 107 ? -7.835 -7.825 43.698 1.00 78.12 107 SER A O 1
ATOM 830 N N . ASP A 1 108 ? -8.008 -5.679 43.037 1.00 80.94 108 ASP A N 1
ATOM 831 C CA . ASP A 1 108 ? -8.595 -5.116 44.234 1.00 80.94 108 ASP A CA 1
ATOM 832 C C . ASP A 1 108 ? -10.127 -5.234 44.234 1.00 80.94 108 ASP A C 1
ATOM 834 O O . ASP A 1 108 ? -10.772 -4.771 45.169 1.00 80.94 108 ASP A O 1
ATOM 838 N N . SER A 1 109 ? -10.720 -5.850 43.200 1.00 79.75 109 SER A N 1
ATOM 839 C CA . SER A 1 109 ? -12.174 -5.877 42.959 1.00 79.75 109 SER A CA 1
ATOM 840 C C . SER A 1 109 ? -12.797 -4.475 42.899 1.00 79.75 109 SER A C 1
ATOM 842 O O . SER A 1 109 ? -13.897 -4.239 43.397 1.00 79.75 109 SER A O 1
ATOM 844 N N . ARG A 1 110 ? -12.076 -3.536 42.284 1.00 78.31 110 ARG A N 1
ATOM 845 C CA . ARG A 1 110 ? -12.471 -2.136 42.101 1.00 78.31 110 ARG A CA 1
ATOM 846 C C . ARG A 1 110 ? -12.807 -1.862 40.638 1.00 78.31 110 ARG A C 1
ATOM 848 O O . ARG A 1 110 ? -12.342 -2.555 39.735 1.00 78.31 110 ARG A O 1
ATOM 855 N N . LEU A 1 111 ? -13.627 -0.841 40.412 1.00 74.50 111 LEU A N 1
ATOM 856 C CA . LEU A 1 111 ? -13.983 -0.390 39.070 1.00 74.50 111 LEU A CA 1
ATOM 857 C C . LEU A 1 111 ? -12.932 0.589 38.540 1.00 74.50 111 LEU A C 1
ATOM 859 O O . LEU A 1 111 ? -12.385 1.391 39.292 1.00 74.50 111 LEU A O 1
ATOM 863 N N . PHE A 1 112 ? -12.683 0.516 37.236 1.00 78.69 112 PHE A N 1
ATOM 864 C CA . PHE A 1 112 ? -11.847 1.450 36.489 1.00 78.69 112 PHE A CA 1
ATOM 865 C C . PHE A 1 112 ? -12.719 2.049 35.384 1.00 78.69 112 PHE A C 1
ATOM 867 O O . PHE A 1 112 ? -13.076 1.341 34.438 1.00 78.69 112 PHE A O 1
ATOM 874 N N . ASP A 1 113 ? -13.135 3.307 35.535 1.00 78.69 113 ASP A N 1
ATOM 875 C CA . ASP A 1 113 ? -14.180 3.907 34.695 1.00 78.69 113 ASP A CA 1
ATOM 876 C C . ASP A 1 113 ? -13.619 4.431 33.367 1.00 78.69 113 ASP A C 1
ATOM 878 O O . ASP A 1 113 ? -13.362 5.618 33.176 1.00 78.69 113 ASP A O 1
ATOM 882 N N . LEU A 1 114 ? -13.380 3.502 32.440 1.00 78.00 114 LEU A N 1
ATOM 883 C CA . LEU A 1 114 ? -12.911 3.805 31.093 1.00 78.00 114 LEU A CA 1
ATOM 884 C C . LEU A 1 114 ? -13.955 3.339 30.065 1.00 78.00 114 LEU A C 1
ATOM 886 O O . LEU A 1 114 ? -14.154 2.129 29.891 1.00 78.00 114 LEU A O 1
ATOM 890 N N . PRO A 1 115 ? -14.647 4.256 29.366 1.00 73.69 115 PRO A N 1
ATOM 891 C CA . PRO A 1 115 ? -15.755 3.896 28.492 1.00 73.69 115 PRO A CA 1
ATOM 892 C C . PRO A 1 115 ? -15.236 3.327 27.169 1.00 73.69 115 PRO A C 1
ATOM 894 O O . PRO A 1 115 ? -15.162 4.041 26.191 1.00 73.69 115 PRO A O 1
ATOM 897 N N . LEU A 1 116 ? -14.882 2.042 27.096 1.00 68.31 116 LEU A N 1
ATOM 898 C CA . LEU A 1 116 ? -14.327 1.416 25.874 1.00 68.31 116 LEU A CA 1
ATOM 899 C C . LEU A 1 116 ? -15.370 1.086 24.785 1.00 68.31 116 LEU A C 1
ATOM 901 O O . LEU A 1 116 ? -15.019 0.680 23.682 1.00 68.31 116 LEU A O 1
ATOM 905 N N . SER A 1 117 ? -16.663 1.182 25.098 1.00 61.91 117 SER A N 1
ATOM 906 C CA . SER A 1 117 ? -17.766 0.980 24.144 1.00 61.91 117 SER A CA 1
ATOM 907 C C . SER A 1 117 ? -19.046 1.666 24.650 1.00 61.91 117 SER A C 1
ATOM 909 O O . SER A 1 117 ? -19.154 1.916 25.859 1.00 61.91 117 SER A O 1
ATOM 911 N N . PRO A 1 118 ? -20.038 1.967 23.786 1.00 58.12 118 PRO A N 1
ATOM 912 C CA . PRO A 1 118 ? -21.243 2.682 24.194 1.00 58.12 118 PRO A CA 1
ATOM 913 C C . PRO A 1 118 ? -22.065 1.802 25.141 1.00 58.12 118 PRO A C 1
ATOM 915 O O . PRO A 1 118 ? -22.416 0.670 24.810 1.00 58.12 118 PRO A O 1
ATOM 918 N N . GLY A 1 119 ? -22.320 2.292 26.357 1.00 59.72 119 GLY A N 1
ATOM 919 C CA . GLY A 1 119 ? -22.958 1.509 27.425 1.00 59.72 119 GLY A CA 1
ATOM 920 C C . GLY A 1 119 ? -22.108 0.349 27.972 1.00 59.72 119 GLY A C 1
ATOM 921 O O . GLY A 1 119 ? -22.549 -0.356 28.880 1.00 59.72 119 GLY A O 1
ATOM 922 N N . GLY A 1 120 ? -20.886 0.155 27.465 1.00 58.53 120 GLY A N 1
ATOM 923 C CA . GLY A 1 120 ? -19.970 -0.904 27.887 1.00 58.53 120 GLY A CA 1
ATOM 924 C C . GLY A 1 120 ? -19.365 -0.684 29.266 1.00 58.53 120 GLY A C 1
ATOM 925 O O . GLY A 1 120 ? -19.092 -1.659 29.960 1.00 58.53 120 GLY A O 1
ATOM 926 N N . SER A 1 121 ? -19.257 0.572 29.714 1.00 55.31 121 SER A N 1
ATOM 927 C CA . SER A 1 121 ? -18.851 0.910 31.087 1.00 55.31 121 SER A CA 1
ATOM 928 C C . SER A 1 121 ? -19.736 0.241 32.149 1.00 55.31 121 SER A C 1
ATOM 930 O O . SER A 1 121 ? -19.295 0.006 33.268 1.00 55.31 121 SER A O 1
ATOM 932 N N . ARG A 1 122 ? -20.970 -0.151 31.791 1.00 57.31 122 ARG A N 1
ATOM 933 C CA . ARG A 1 122 ? -21.927 -0.835 32.677 1.00 57.31 122 ARG A CA 1
ATOM 934 C C . ARG A 1 122 ? -21.993 -2.355 32.479 1.00 57.31 122 ARG A C 1
ATOM 936 O O . ARG A 1 122 ? -22.759 -3.016 33.177 1.00 57.31 122 ARG A O 1
ATOM 943 N N . LYS A 1 123 ? -21.231 -2.936 31.541 1.00 62.09 123 LYS A N 1
ATOM 944 C CA . LYS A 1 123 ? -21.314 -4.363 31.180 1.00 62.09 123 LYS A CA 1
ATOM 945 C C . LYS A 1 123 ? -19.961 -5.055 31.356 1.00 62.09 123 LYS A C 1
ATOM 947 O O . LYS A 1 123 ? -19.115 -5.021 30.468 1.00 62.09 123 LYS A O 1
ATOM 952 N N . GLN A 1 124 ? -19.779 -5.736 32.489 1.00 59.03 124 GLN A N 1
ATOM 953 C CA . GLN A 1 124 ? -18.563 -6.514 32.753 1.00 59.03 124 GLN A CA 1
ATOM 954 C C . GLN A 1 124 ? -18.377 -7.651 31.741 1.00 59.03 124 GLN A C 1
ATOM 956 O O . GLN A 1 124 ? -19.336 -8.341 31.374 1.00 59.03 124 GLN A O 1
ATOM 961 N N . VAL A 1 125 ? -17.127 -7.883 31.333 1.00 66.12 125 VAL A N 1
ATOM 962 C CA . VAL A 1 125 ? -16.765 -9.044 30.516 1.00 66.12 125 VAL A CA 1
ATOM 963 C C . VAL A 1 125 ? -16.710 -10.283 31.408 1.00 66.12 125 VAL A C 1
ATOM 965 O O . VAL A 1 125 ? -16.001 -10.327 32.406 1.00 66.12 125 VAL A O 1
ATOM 968 N N . THR A 1 126 ? -17.466 -11.308 31.041 1.00 72.44 126 THR A N 1
ATOM 969 C CA . THR A 1 126 ? -17.567 -12.591 31.733 1.00 72.44 126 THR A CA 1
ATOM 970 C C . THR A 1 126 ? -17.245 -13.723 30.764 1.00 72.44 126 THR A C 1
ATOM 972 O O . THR A 1 126 ? -17.277 -13.552 29.542 1.00 72.44 126 THR A O 1
ATOM 975 N N . LYS A 1 127 ? -17.016 -14.932 31.290 1.00 70.94 127 LYS A N 1
ATOM 976 C CA . LYS A 1 127 ? -16.823 -16.140 30.467 1.00 70.94 127 LYS A CA 1
ATOM 977 C C . LYS A 1 127 ? -17.964 -16.357 29.458 1.00 70.94 127 LYS A C 1
ATOM 979 O O . LYS A 1 127 ? -17.730 -16.892 28.380 1.00 70.94 127 LYS A O 1
ATOM 984 N N . HIS A 1 128 ? -19.176 -15.909 29.786 1.00 73.06 128 HIS A N 1
ATOM 985 C CA . HIS A 1 128 ? -20.361 -16.067 28.945 1.00 73.06 128 HIS A CA 1
ATOM 986 C C . HIS A 1 128 ? -20.467 -15.023 27.823 1.00 73.06 128 HIS A C 1
ATOM 988 O O . HIS A 1 128 ? -21.049 -15.322 26.784 1.00 73.06 128 HIS A O 1
ATOM 994 N N . ASN A 1 129 ? -19.899 -13.823 27.992 1.00 70.12 129 ASN A N 1
ATOM 995 C CA . ASN A 1 129 ? -19.994 -12.744 26.998 1.00 70.12 129 ASN A CA 1
ATOM 996 C C . ASN A 1 129 ? -18.656 -12.399 26.308 1.00 70.12 129 ASN A C 1
ATOM 998 O O . ASN A 1 129 ? -18.641 -11.569 25.401 1.00 70.12 129 ASN A O 1
ATOM 1002 N N . ALA A 1 130 ? -17.554 -13.072 26.658 1.00 66.12 130 ALA A N 1
ATOM 1003 C CA . ALA A 1 130 ? -16.235 -12.851 26.061 1.00 66.12 130 ALA A CA 1
ATOM 1004 C C . ALA A 1 130 ? -16.233 -12.985 24.526 1.00 66.12 130 ALA A C 1
ATOM 1006 O O . ALA A 1 130 ? -15.615 -12.179 23.834 1.00 66.12 130 ALA A O 1
ATOM 1007 N N . LYS A 1 131 ? -16.981 -13.950 23.969 1.00 70.31 131 LYS A N 1
ATOM 1008 C CA . LYS A 1 131 ? -17.122 -14.100 22.509 1.00 70.31 131 LYS A CA 1
ATOM 1009 C C . LYS A 1 131 ? -17.786 -12.875 21.872 1.00 70.31 131 LYS A C 1
ATOM 1011 O O . LYS A 1 131 ? -17.331 -12.409 20.832 1.00 70.31 131 LYS A O 1
ATOM 1016 N N . GLN A 1 132 ? -18.824 -12.342 22.517 1.00 70.12 132 GLN A N 1
ATOM 1017 C CA . GLN A 1 132 ? -19.516 -11.134 22.067 1.00 70.12 132 GLN A CA 1
ATOM 1018 C C . GLN A 1 132 ? -18.584 -9.918 22.130 1.00 70.12 132 GLN A C 1
ATOM 1020 O O . GLN A 1 132 ? -18.561 -9.118 21.202 1.00 70.12 132 GLN A O 1
ATOM 1025 N N . PHE A 1 133 ? -17.781 -9.806 23.189 1.00 66.50 133 PHE A N 1
ATOM 1026 C CA . PHE A 1 133 ? -16.782 -8.748 23.317 1.00 66.50 133 PHE A CA 1
ATOM 1027 C C . PHE A 1 133 ? -15.754 -8.793 22.176 1.00 66.50 133 PHE A C 1
ATOM 1029 O O . PHE A 1 133 ? -15.539 -7.780 21.516 1.00 66.50 133 PHE A O 1
ATOM 1036 N N . ILE A 1 134 ? -15.191 -9.970 21.872 1.00 70.50 134 ILE A N 1
ATOM 1037 C CA . ILE A 1 134 ? -14.250 -10.143 20.751 1.00 70.50 134 ILE A CA 1
ATOM 1038 C C . ILE A 1 134 ? -14.900 -9.731 19.428 1.00 70.50 134 ILE A C 1
ATOM 1040 O O . ILE A 1 134 ? -14.307 -8.970 18.673 1.00 70.50 134 ILE A O 1
ATOM 1044 N N . GLN A 1 135 ? -16.129 -10.182 19.159 1.00 71.81 135 GLN A N 1
ATOM 1045 C CA . GLN A 1 135 ? -16.848 -9.829 17.931 1.00 71.81 135 GLN A CA 1
ATOM 1046 C C . GLN A 1 135 ? -17.052 -8.317 17.790 1.00 71.81 135 GLN A C 1
ATOM 1048 O O . GLN A 1 135 ? -16.847 -7.778 16.705 1.00 71.81 135 GLN A O 1
ATOM 1053 N N . LEU A 1 136 ? -17.420 -7.635 18.877 1.00 62.50 136 LEU A N 1
ATOM 1054 C CA . LEU A 1 136 ? -17.607 -6.185 18.885 1.00 62.50 136 LEU A CA 1
ATOM 1055 C C . LEU A 1 136 ? -16.289 -5.446 18.638 1.00 62.50 136 LEU A C 1
ATOM 1057 O O . LEU A 1 136 ? -16.253 -4.542 17.809 1.00 62.50 136 LEU A O 1
ATOM 1061 N N . VAL A 1 137 ? -15.200 -5.867 19.287 1.00 64.50 137 VAL A N 1
ATOM 1062 C CA . VAL A 1 137 ? -13.867 -5.280 19.081 1.00 64.50 137 VAL A CA 1
ATOM 1063 C C . VAL A 1 137 ? -13.370 -5.523 17.653 1.00 64.50 137 VAL A C 1
ATOM 1065 O O . VAL A 1 137 ? -12.888 -4.592 17.016 1.00 64.50 137 VAL A O 1
ATOM 1068 N N . SER A 1 138 ? -13.522 -6.735 17.109 1.00 68.19 138 SER A N 1
ATOM 1069 C CA . SER A 1 138 ? -13.124 -7.056 15.731 1.00 68.19 138 SER A CA 1
ATOM 1070 C C . SER A 1 138 ? -13.929 -6.274 14.696 1.00 68.19 138 SER A C 1
ATOM 1072 O O . SER A 1 138 ? -13.340 -5.686 13.793 1.00 68.19 138 SER A O 1
ATOM 1074 N N . PHE A 1 139 ? -15.259 -6.227 14.834 1.00 69.56 139 PHE A N 1
ATOM 1075 C CA . PHE A 1 139 ? -16.113 -5.414 13.967 1.00 69.56 139 PHE A CA 1
ATOM 1076 C C . PHE A 1 139 ? -15.706 -3.945 14.030 1.00 69.56 139 PHE A C 1
ATOM 1078 O O . PHE A 1 139 ? -15.641 -3.275 13.003 1.00 69.56 139 PHE A O 1
ATOM 1085 N N . TRP A 1 140 ? -15.395 -3.440 15.223 1.00 61.12 140 TRP A N 1
ATOM 1086 C CA . TRP A 1 140 ? -15.012 -2.050 15.387 1.00 61.12 140 TRP A CA 1
ATOM 1087 C C . TRP A 1 140 ? -13.644 -1.746 14.762 1.00 61.12 140 TRP A C 1
ATOM 1089 O O . TRP A 1 140 ? -13.540 -0.805 13.983 1.00 61.12 140 TRP A O 1
ATOM 1099 N N . LEU A 1 141 ? -12.622 -2.569 15.011 1.00 59.28 141 LEU A N 1
ATOM 1100 C CA . LEU A 1 141 ? -11.283 -2.378 14.441 1.00 59.28 141 LEU A CA 1
ATOM 1101 C C . LEU A 1 141 ? -11.265 -2.466 12.910 1.00 59.28 141 LEU A C 1
ATOM 1103 O O . LEU A 1 141 ? -10.503 -1.748 12.268 1.00 59.28 141 LEU A O 1
ATOM 1107 N N . LEU A 1 142 ? -12.073 -3.357 12.329 1.00 67.06 142 LEU A N 1
ATOM 1108 C CA . LEU A 1 142 ? -12.000 -3.682 10.902 1.00 67.06 142 LEU A CA 1
ATOM 1109 C C . LEU A 1 142 ? -13.084 -3.013 10.052 1.00 67.06 142 LEU A C 1
ATOM 1111 O O . LEU A 1 142 ? -12.962 -2.980 8.831 1.00 67.06 142 LEU A O 1
ATOM 1115 N N . SER A 1 143 ? -14.170 -2.529 10.653 1.00 69.50 143 SER A N 1
ATOM 1116 C CA . SER A 1 143 ? -15.320 -2.010 9.902 1.00 69.50 143 SER A CA 1
ATOM 1117 C C . SER A 1 143 ? -15.902 -0.753 10.537 1.00 69.50 143 SER A C 1
ATOM 1119 O O . SER A 1 143 ? -15.898 0.303 9.912 1.00 69.50 143 SER A O 1
ATOM 1121 N N . GLY A 1 144 ? -16.370 -0.837 11.784 1.00 66.25 144 GLY A N 1
ATOM 1122 C CA . GLY A 1 144 ? -17.069 0.259 12.457 1.00 66.25 144 GLY A CA 1
ATOM 1123 C C . GLY A 1 144 ? -16.220 1.525 12.603 1.00 66.25 144 GLY A C 1
ATOM 1124 O O . GLY A 1 144 ? -16.657 2.604 12.210 1.00 66.25 144 GLY A O 1
ATOM 1125 N N . GLY A 1 145 ? -14.990 1.393 13.105 1.00 61.66 145 GLY A N 1
ATOM 1126 C CA . GLY A 1 145 ? -14.080 2.508 13.387 1.00 61.66 145 GLY A CA 1
ATOM 1127 C C . GLY A 1 145 ? -13.527 3.217 12.148 1.00 61.66 145 GLY A C 1
ATOM 1128 O O . GLY A 1 145 ? -13.074 4.354 12.251 1.00 61.66 145 GLY A O 1
ATOM 1129 N N . VAL A 1 146 ? -13.602 2.582 10.973 1.00 70.31 146 VAL A N 1
ATOM 1130 C CA . VAL A 1 146 ? -13.122 3.127 9.687 1.00 70.31 146 VAL A CA 1
ATOM 1131 C C . VAL A 1 146 ? -14.255 3.412 8.691 1.00 70.31 146 VAL A C 1
ATOM 1133 O O . VAL A 1 146 ? -14.005 3.747 7.532 1.00 70.31 146 VAL A O 1
ATOM 1136 N N . SER A 1 147 ? -15.514 3.277 9.126 1.00 72.31 147 SER A N 1
ATOM 1137 C CA . SER A 1 147 ? -16.694 3.341 8.256 1.00 72.31 147 SER A CA 1
ATOM 1138 C C . SER A 1 147 ? -16.815 4.677 7.516 1.00 72.31 147 SER A C 1
ATOM 1140 O O . SER A 1 147 ? -17.089 4.693 6.318 1.00 72.31 147 SER A O 1
ATOM 1142 N N . ALA A 1 148 ? -16.533 5.803 8.181 1.00 63.53 148 ALA A N 1
ATOM 1143 C CA . ALA A 1 148 ? -16.603 7.128 7.559 1.00 63.53 148 ALA A CA 1
ATOM 1144 C C . ALA A 1 148 ? -15.579 7.290 6.419 1.00 63.53 148 ALA A C 1
ATOM 1146 O O . ALA A 1 148 ? -15.914 7.786 5.342 1.00 63.53 148 ALA A O 1
ATOM 1147 N N . GLN A 1 149 ? -14.347 6.819 6.630 1.00 74.19 149 GLN A N 1
ATOM 1148 C CA . GLN A 1 149 ? -13.272 6.832 5.638 1.00 74.19 149 GLN A CA 1
ATOM 1149 C C . GLN A 1 149 ? -13.628 5.942 4.443 1.00 74.19 149 GLN A C 1
ATOM 1151 O O . GLN A 1 149 ? -13.507 6.370 3.295 1.00 74.19 149 GLN A O 1
ATOM 1156 N N . PHE A 1 150 ? -14.125 4.729 4.701 1.00 72.62 150 PHE A N 1
ATOM 1157 C CA . PHE A 1 150 ? -14.550 3.806 3.647 1.00 72.62 150 PHE A CA 1
ATOM 1158 C C . PHE A 1 150 ? -15.789 4.297 2.893 1.00 72.62 150 PHE A C 1
ATOM 1160 O O . PHE A 1 150 ? -15.877 4.092 1.685 1.00 72.62 150 PHE A O 1
ATOM 1167 N N . HIS A 1 151 ? -16.721 4.985 3.555 1.00 73.88 151 HIS A N 1
ATOM 1168 C CA . HIS A 1 151 ? -17.867 5.606 2.895 1.00 73.88 151 HIS A CA 1
ATOM 1169 C C . HIS A 1 151 ? -17.427 6.730 1.950 1.00 73.88 151 HIS A C 1
ATOM 1171 O O . HIS A 1 151 ? -17.878 6.779 0.807 1.00 73.88 151 HIS A O 1
ATOM 1177 N N . ALA A 1 152 ? -16.514 7.604 2.386 1.00 74.06 152 ALA A N 1
ATOM 1178 C CA . ALA A 1 152 ? -15.953 8.651 1.533 1.00 74.06 152 ALA A CA 1
ATOM 1179 C C . ALA A 1 152 ? -15.198 8.060 0.329 1.00 74.06 152 ALA A C 1
ATOM 1181 O O . ALA A 1 152 ? -15.430 8.479 -0.806 1.00 74.06 152 ALA A O 1
ATOM 1182 N N . LEU A 1 153 ? -14.368 7.036 0.561 1.00 79.38 153 LEU A N 1
ATOM 1183 C CA . LEU A 1 153 ? -13.665 6.307 -0.496 1.00 79.38 153 LEU A CA 1
ATOM 1184 C C . LEU A 1 153 ? -14.647 5.682 -1.495 1.00 79.38 153 LEU A C 1
ATOM 1186 O O . LEU A 1 153 ? -14.514 5.892 -2.698 1.00 79.38 153 LEU A O 1
ATOM 1190 N N . ARG A 1 154 ? -15.661 4.955 -1.005 1.00 82.81 154 ARG A N 1
ATOM 1191 C CA . ARG A 1 154 ? -16.692 4.330 -1.841 1.00 82.81 154 ARG A CA 1
ATOM 1192 C C . ARG A 1 154 ? -17.476 5.369 -2.631 1.00 82.81 154 ARG A C 1
ATOM 1194 O O . ARG A 1 154 ? -17.759 5.123 -3.796 1.00 82.81 154 ARG A O 1
ATOM 1201 N N . SER A 1 155 ? -17.817 6.504 -2.024 1.00 81.69 155 SER A N 1
ATOM 1202 C CA . SER A 1 155 ? -18.524 7.597 -2.695 1.00 81.69 155 SER A CA 1
ATOM 1203 C C . SER A 1 155 ? -17.711 8.146 -3.869 1.00 81.69 155 SER A C 1
ATOM 1205 O O . SER A 1 155 ? -18.222 8.189 -4.983 1.00 81.69 155 SER A O 1
ATOM 1207 N N . GLY A 1 156 ? -16.428 8.467 -3.660 1.00 85.44 156 GLY A N 1
ATOM 1208 C CA . GLY A 1 156 ? -15.540 8.919 -4.737 1.00 85.44 156 GLY A CA 1
ATOM 1209 C C . GLY A 1 156 ? -15.333 7.859 -5.821 1.00 85.44 156 GLY A C 1
ATOM 1210 O O . GLY A 1 156 ? -15.409 8.160 -7.006 1.00 85.44 156 GLY A O 1
ATOM 1211 N N . PHE A 1 157 ? -15.152 6.598 -5.425 1.00 87.69 157 PHE A N 1
ATOM 1212 C CA . PHE A 1 157 ? -15.014 5.483 -6.360 1.00 87.69 157 PHE A CA 1
ATOM 1213 C C . PHE A 1 157 ? -16.274 5.283 -7.222 1.00 87.69 157 PHE A C 1
ATOM 1215 O O . PHE A 1 157 ? -16.181 5.152 -8.442 1.00 87.69 157 PHE A O 1
ATOM 1222 N N . SER A 1 158 ? -17.457 5.350 -6.599 1.00 90.88 158 SER A N 1
ATOM 1223 C CA . SER A 1 158 ? -18.760 5.149 -7.256 1.00 90.88 158 SER A CA 1
ATOM 1224 C C . SER A 1 158 ? -19.118 6.249 -8.259 1.00 90.88 158 SER A C 1
ATOM 1226 O O . SER A 1 158 ? -20.036 6.064 -9.050 1.00 90.88 158 SER A O 1
ATOM 1228 N N . GLN A 1 159 ? -18.406 7.381 -8.256 1.00 90.94 159 GLN A N 1
ATOM 1229 C CA . GLN A 1 159 ? -18.561 8.413 -9.288 1.00 90.94 159 GLN A CA 1
ATOM 1230 C C . GLN A 1 159 ? -18.004 7.969 -10.646 1.00 90.94 159 GLN A C 1
ATOM 1232 O O . GLN A 1 159 ? -18.421 8.502 -11.671 1.00 90.94 159 GLN A O 1
ATOM 1237 N N . LEU A 1 160 ? -17.065 7.016 -10.659 1.00 90.19 160 LEU A N 1
ATOM 1238 C CA . LEU A 1 160 ? -16.400 6.538 -11.873 1.00 90.19 160 LEU A CA 1
ATOM 1239 C C . LEU A 1 160 ? -16.726 5.075 -12.192 1.00 90.19 160 LEU A C 1
ATOM 1241 O O . LEU A 1 160 ? -16.810 4.721 -13.366 1.00 90.19 160 LEU A O 1
ATOM 1245 N N . LEU A 1 161 ? -16.894 4.220 -11.177 1.00 86.94 161 LEU A N 1
ATOM 1246 C CA . LEU A 1 161 ? -17.116 2.784 -11.356 1.00 86.94 161 LEU A CA 1
ATOM 1247 C C . LEU A 1 161 ? -18.065 2.226 -10.287 1.00 86.94 161 LEU A C 1
ATOM 1249 O O . LEU A 1 161 ? -17.854 2.449 -9.097 1.00 86.94 161 LEU A O 1
ATOM 1253 N N . ASP A 1 162 ? -19.085 1.462 -10.695 1.00 88.62 162 ASP A N 1
ATOM 1254 C CA . ASP A 1 162 ? -20.003 0.788 -9.764 1.00 88.62 162 ASP A CA 1
ATOM 1255 C C . ASP A 1 162 ? -19.254 -0.306 -8.974 1.00 88.62 162 ASP A C 1
ATOM 1257 O O . ASP A 1 162 ? -18.800 -1.282 -9.583 1.00 88.62 162 ASP A O 1
ATOM 1261 N N . PRO A 1 163 ? -19.137 -0.201 -7.632 1.00 82.88 163 PRO A N 1
ATOM 1262 C CA . PRO A 1 163 ? -18.450 -1.197 -6.810 1.00 82.88 163 PRO A CA 1
ATOM 1263 C C . PRO A 1 163 ? -18.967 -2.629 -6.997 1.00 82.88 163 PRO A C 1
ATOM 1265 O O . PRO A 1 163 ? -18.221 -3.576 -6.764 1.00 82.88 163 PRO A O 1
ATOM 1268 N N . SER A 1 164 ? -20.217 -2.802 -7.435 1.00 87.00 164 SER A N 1
ATOM 1269 C CA . SER A 1 164 ? -20.825 -4.113 -7.693 1.00 87.00 164 SER A CA 1
ATOM 1270 C C . SER A 1 164 ? -20.095 -4.885 -8.797 1.00 87.00 164 SER A C 1
ATOM 1272 O O . SER A 1 164 ? -20.038 -6.112 -8.764 1.00 87.00 164 SER A O 1
ATOM 1274 N N . LEU A 1 165 ? -19.472 -4.174 -9.744 1.00 86.75 165 LEU A N 1
ATOM 1275 C CA . LEU A 1 165 ? -18.653 -4.770 -10.801 1.00 86.75 165 LEU A CA 1
ATOM 1276 C C . LEU A 1 165 ? -17.373 -5.403 -10.256 1.00 86.75 165 LEU A C 1
ATOM 1278 O O . LEU A 1 165 ? -16.837 -6.318 -10.871 1.00 86.75 165 LEU A O 1
ATOM 1282 N N . LEU A 1 166 ? -16.885 -4.941 -9.102 1.00 83.75 166 LEU A N 1
ATOM 1283 C CA . LEU A 1 166 ? -15.690 -5.496 -8.477 1.00 83.75 166 LEU A CA 1
ATOM 1284 C C . LEU A 1 166 ? -15.965 -6.774 -7.683 1.00 83.75 166 LEU A C 1
ATOM 1286 O O . LEU A 1 166 ? -15.026 -7.487 -7.346 1.00 83.75 166 LEU A O 1
ATOM 1290 N N . CYS A 1 167 ? -17.232 -7.090 -7.398 1.00 86.00 167 CYS A N 1
ATOM 1291 C CA . CYS A 1 167 ? -17.600 -8.276 -6.625 1.00 86.00 167 CYS A CA 1
ATOM 1292 C C . CYS A 1 167 ? -17.302 -9.597 -7.347 1.00 86.00 167 CYS A C 1
ATOM 1294 O O . CYS A 1 167 ? -17.324 -10.646 -6.708 1.00 86.00 167 CYS A O 1
ATOM 1296 N N . ILE A 1 168 ? -17.022 -9.558 -8.654 1.00 89.44 168 ILE A N 1
ATOM 1297 C CA . ILE A 1 168 ? -16.561 -10.730 -9.409 1.00 89.44 168 ILE A CA 1
ATOM 1298 C C . ILE A 1 168 ? -15.106 -11.096 -9.089 1.00 89.44 168 ILE A C 1
ATOM 1300 O O . ILE A 1 168 ? -14.704 -12.219 -9.377 1.00 89.44 168 ILE A O 1
ATOM 1304 N N . PHE A 1 169 ? -14.334 -10.169 -8.508 1.00 80.69 169 PHE A N 1
ATOM 1305 C CA . PHE A 1 169 ? -12.925 -10.365 -8.182 1.00 80.69 169 PHE A CA 1
ATOM 1306 C C . PHE A 1 169 ? -12.737 -10.744 -6.710 1.00 80.69 169 PHE A C 1
ATOM 1308 O O . PHE A 1 169 ? -13.328 -10.152 -5.802 1.00 80.69 169 PHE A O 1
ATOM 1315 N N . GLY A 1 170 ? -11.848 -11.701 -6.458 1.00 82.81 170 GLY A N 1
ATOM 1316 C CA . GLY A 1 170 ? -11.361 -12.008 -5.118 1.00 82.81 170 GLY A CA 1
ATOM 1317 C C . GLY A 1 170 ? -10.379 -10.948 -4.588 1.00 82.81 170 GLY A C 1
ATOM 1318 O O . GLY A 1 170 ? -9.829 -10.160 -5.358 1.00 82.81 170 GLY A O 1
ATOM 1319 N N . PRO A 1 171 ? -10.062 -10.945 -3.277 1.00 75.81 171 PRO A N 1
ATOM 1320 C CA . PRO A 1 171 ? -9.134 -9.973 -2.687 1.00 75.81 171 PRO A CA 1
ATOM 1321 C C . PRO A 1 171 ? -7.750 -9.930 -3.353 1.00 75.81 171 PRO A C 1
ATOM 1323 O O . PRO A 1 171 ? -7.187 -8.854 -3.523 1.00 75.81 171 PRO A O 1
ATOM 1326 N N . ALA A 1 172 ? -7.211 -11.085 -3.759 1.00 70.19 172 ALA A N 1
ATOM 1327 C CA . ALA A 1 172 ? -5.920 -11.162 -4.446 1.00 70.19 172 ALA A CA 1
ATOM 1328 C C . ALA A 1 172 ? -5.974 -10.595 -5.876 1.00 70.19 172 ALA A C 1
ATOM 1330 O O . ALA A 1 172 ? -5.011 -9.991 -6.337 1.00 70.19 172 ALA A O 1
ATOM 1331 N N . GLU A 1 173 ? -7.103 -10.762 -6.565 1.00 77.12 173 GLU A N 1
ATOM 1332 C CA . GLU A 1 173 ? -7.315 -10.224 -7.913 1.00 77.12 173 GLU A CA 1
ATOM 1333 C C . GLU A 1 173 ? -7.539 -8.712 -7.867 1.00 77.12 173 GLU A C 1
ATOM 1335 O O . GLU A 1 173 ? -7.038 -7.997 -8.726 1.00 77.12 173 GLU A O 1
ATOM 1340 N N . LEU A 1 174 ? -8.222 -8.204 -6.834 1.00 77.50 174 LEU A N 1
ATOM 1341 C CA . LEU A 1 174 ? -8.348 -6.765 -6.591 1.00 77.50 174 LEU A CA 1
ATOM 1342 C C . LEU A 1 174 ? -6.995 -6.122 -6.267 1.00 77.50 174 LEU A C 1
ATOM 1344 O O . LEU A 1 174 ? -6.715 -5.027 -6.747 1.00 77.50 174 LEU A O 1
ATOM 1348 N N . ASP A 1 175 ? -6.139 -6.796 -5.497 1.00 70.88 175 ASP A N 1
ATOM 1349 C CA . ASP A 1 175 ? -4.766 -6.336 -5.262 1.00 70.88 175 ASP A CA 1
ATOM 1350 C C . ASP A 1 175 ? -3.944 -6.329 -6.562 1.00 70.88 175 ASP A C 1
ATOM 1352 O O . ASP A 1 175 ? -3.216 -5.380 -6.842 1.00 70.88 175 ASP A O 1
ATOM 1356 N N . GLU A 1 176 ? -4.108 -7.325 -7.432 1.00 69.31 176 GLU A N 1
ATOM 1357 C CA . GLU A 1 176 ? -3.484 -7.302 -8.758 1.00 69.31 176 GLU A CA 1
ATOM 1358 C C . GLU A 1 176 ? -4.039 -6.171 -9.641 1.00 69.31 176 GLU A C 1
ATOM 1360 O O . GLU A 1 176 ? -3.266 -5.461 -10.283 1.00 69.31 176 GLU A O 1
ATOM 1365 N N . LEU A 1 177 ? -5.352 -5.938 -9.613 1.00 74.69 177 LEU A N 1
ATOM 1366 C CA . LEU A 1 177 ? -6.028 -4.900 -10.390 1.00 74.69 177 LEU A CA 1
ATOM 1367 C C . LEU A 1 177 ? -5.611 -3.484 -9.967 1.00 74.69 177 LEU A C 1
ATOM 1369 O O . LEU A 1 177 ? -5.317 -2.647 -10.819 1.00 74.69 177 LEU A O 1
ATOM 1373 N N . PHE A 1 178 ? -5.590 -3.204 -8.661 1.00 72.62 178 PHE A N 1
ATOM 1374 C CA . PHE A 1 178 ? -5.313 -1.867 -8.127 1.00 72.62 178 PHE A CA 1
ATOM 1375 C C . PHE A 1 178 ? -3.836 -1.628 -7.829 1.00 72.62 178 PHE A C 1
ATOM 1377 O O . PHE A 1 178 ? -3.323 -0.526 -8.040 1.00 72.62 178 PHE A O 1
ATOM 1384 N N . CYS A 1 179 ? -3.144 -2.642 -7.314 1.00 61.03 179 CYS A N 1
ATOM 1385 C CA . CYS A 1 179 ? -1.770 -2.517 -6.849 1.00 61.03 179 CYS A CA 1
ATOM 1386 C C . CYS A 1 179 ? -0.753 -3.111 -7.825 1.00 61.03 179 CYS A C 1
ATOM 1388 O O . CYS A 1 179 ? 0.435 -2.847 -7.632 1.00 61.03 179 CYS A O 1
ATOM 1390 N N . GLY A 1 180 ? -1.163 -3.888 -8.839 1.00 55.06 180 GLY A N 1
ATOM 1391 C CA . GLY A 1 180 ? -0.270 -4.494 -9.842 1.00 55.06 180 GLY A CA 1
ATOM 1392 C C . GLY A 1 180 ? 0.756 -5.480 -9.267 1.00 55.06 180 GLY A C 1
ATOM 1393 O O . GLY A 1 180 ? 1.684 -5.892 -9.961 1.00 55.06 180 GLY A O 1
ATOM 1394 N N . CYS A 1 181 ? 0.625 -5.826 -7.984 1.00 53.50 181 CYS A N 1
ATOM 1395 C CA . CYS A 1 181 ? 1.631 -6.512 -7.178 1.00 53.50 181 CYS A CA 1
ATOM 1396 C C . CYS A 1 181 ? 1.019 -7.721 -6.465 1.00 53.50 181 CYS A C 1
ATOM 1398 O O . CYS A 1 181 ? 1.226 -7.906 -5.270 1.00 53.50 181 CYS A O 1
ATOM 1400 N N . GLY A 1 182 ? 0.296 -8.567 -7.197 1.00 51.41 182 GLY A N 1
ATOM 1401 C CA . GLY A 1 182 ? -0.170 -9.827 -6.638 1.00 51.41 182 GLY A CA 1
ATOM 1402 C C . GLY A 1 182 ? 1.014 -10.700 -6.205 1.00 51.41 182 GLY A C 1
ATOM 1403 O O . GLY A 1 182 ? 1.953 -10.940 -6.973 1.00 51.41 182 GLY A O 1
ATOM 1404 N N . SER A 1 183 ? 0.936 -11.244 -4.991 1.00 49.84 183 SER A N 1
ATOM 1405 C CA . SER A 1 183 ? 1.766 -12.342 -4.464 1.00 49.84 183 SER A CA 1
ATOM 1406 C C . SER A 1 183 ? 1.607 -13.664 -5.242 1.00 49.84 183 SER A C 1
ATOM 1408 O O . SER A 1 183 ? 2.133 -14.702 -4.843 1.00 49.84 183 SER A O 1
ATOM 1410 N N . SER A 1 184 ? 0.883 -13.630 -6.360 1.00 54.12 184 SER A N 1
ATOM 1411 C CA . SER A 1 184 ? 0.547 -14.753 -7.214 1.00 54.12 184 SER A CA 1
ATOM 1412 C C . SER A 1 184 ? 1.624 -15.000 -8.276 1.00 54.12 184 SER A C 1
ATOM 1414 O O . SER A 1 184 ? 2.432 -14.140 -8.631 1.00 54.12 184 SER A O 1
ATOM 1416 N N . GLN A 1 185 ? 1.596 -16.204 -8.839 1.00 55.44 185 GLN A N 1
ATOM 1417 C CA . GLN A 1 185 ? 2.458 -16.659 -9.931 1.00 55.44 185 GLN A CA 1
ATOM 1418 C C . GLN A 1 185 ? 2.472 -15.729 -11.171 1.00 55.44 185 GLN A C 1
ATOM 1420 O O . GLN A 1 185 ? 3.365 -15.865 -12.009 1.00 55.44 185 GLN A O 1
ATOM 1425 N N . SER A 1 186 ? 1.526 -14.786 -11.315 1.00 56.81 186 SER A N 1
ATOM 1426 C CA . SER A 1 186 ? 1.454 -13.860 -12.461 1.00 56.81 186 SER A CA 1
ATOM 1427 C C . SER A 1 186 ? 2.627 -12.879 -12.478 1.00 56.81 186 SER A C 1
ATOM 1429 O O . SER A 1 186 ? 3.268 -12.675 -13.513 1.00 56.81 186 SER A O 1
ATOM 1431 N N . SER A 1 187 ? 2.998 -12.350 -11.312 1.00 61.06 187 SER A N 1
ATOM 1432 C CA . SER A 1 187 ? 4.107 -11.416 -11.205 1.00 61.06 187 SER A CA 1
ATOM 1433 C C . SER A 1 187 ? 5.442 -12.126 -11.434 1.00 61.06 187 SER A C 1
ATOM 1435 O O . SER A 1 187 ? 6.372 -11.497 -11.902 1.00 61.06 187 SER A O 1
ATOM 1437 N N . GLN A 1 188 ? 5.548 -13.437 -11.214 1.00 62.75 188 GLN A N 1
ATOM 1438 C CA . GLN A 1 188 ? 6.737 -14.216 -11.587 1.00 62.75 188 GLN A CA 1
ATOM 1439 C C . GLN A 1 188 ? 6.761 -14.563 -13.087 1.00 62.75 188 GLN A C 1
ATOM 1441 O O . GLN A 1 188 ? 7.825 -14.581 -13.702 1.00 62.75 188 GLN A O 1
ATOM 1446 N N . ARG A 1 189 ? 5.589 -14.756 -13.710 1.00 71.06 189 ARG A N 1
ATOM 1447 C CA . ARG A 1 189 ? 5.448 -14.982 -15.159 1.00 71.06 189 ARG A CA 1
ATOM 1448 C C . ARG A 1 189 ? 5.895 -13.768 -15.982 1.00 71.06 189 ARG A C 1
ATOM 1450 O O . ARG A 1 189 ? 6.579 -13.947 -16.990 1.00 71.06 189 ARG A O 1
ATOM 1457 N N . ASN A 1 190 ? 5.574 -12.553 -15.532 1.00 79.75 190 ASN A N 1
ATOM 1458 C CA . ASN A 1 190 ? 5.946 -11.304 -16.217 1.00 79.75 190 ASN A CA 1
ATOM 1459 C C . ASN A 1 190 ? 7.461 -11.057 -16.266 1.00 79.75 190 ASN A C 1
ATOM 1461 O O . ASN A 1 190 ? 7.938 -10.399 -17.185 1.00 79.75 190 ASN A O 1
ATOM 1465 N N . TRP A 1 191 ? 8.210 -11.605 -15.308 1.00 87.94 191 TRP A N 1
ATOM 1466 C CA . TRP A 1 191 ? 9.669 -11.491 -15.235 1.00 87.94 191 TRP A CA 1
ATOM 1467 C C . TRP A 1 191 ? 10.392 -12.748 -15.736 1.00 87.94 191 TRP A C 1
ATOM 1469 O O . TRP A 1 191 ? 11.579 -12.927 -15.486 1.00 87.94 191 TRP A O 1
ATOM 1479 N N . SER A 1 192 ? 9.693 -13.634 -16.450 1.00 88.75 192 SER A N 1
ATOM 1480 C CA . SER A 1 192 ? 10.336 -14.777 -17.099 1.00 88.75 192 SER A CA 1
ATOM 1481 C C . SER A 1 192 ? 11.190 -14.329 -18.299 1.00 88.75 192 SER A C 1
ATOM 1483 O O . SER A 1 192 ? 10.805 -13.390 -19.006 1.00 88.75 192 SER A O 1
ATOM 1485 N N . PRO A 1 193 ? 12.309 -15.021 -18.602 1.00 91.12 193 PRO A N 1
ATOM 1486 C CA . PRO A 1 193 ? 13.167 -14.674 -19.736 1.00 91.12 193 PRO A CA 1
ATOM 1487 C C . PRO A 1 193 ? 12.412 -14.596 -21.068 1.00 91.12 193 PRO A C 1
ATOM 1489 O O . PRO A 1 193 ? 12.692 -13.740 -21.907 1.00 91.12 193 PRO A O 1
ATOM 1492 N N . THR A 1 194 ? 11.431 -15.481 -21.256 1.00 90.38 194 THR A N 1
ATOM 1493 C CA . THR A 1 194 ? 10.577 -15.534 -22.446 1.00 90.38 194 THR A CA 1
ATOM 1494 C C . THR A 1 194 ? 9.674 -14.308 -22.551 1.00 90.38 194 THR A C 1
ATOM 1496 O O . THR A 1 194 ? 9.660 -13.669 -23.601 1.00 90.38 194 THR A O 1
ATOM 1499 N N . ALA A 1 195 ? 8.981 -13.934 -21.470 1.00 87.88 195 ALA A N 1
ATOM 1500 C CA . ALA A 1 195 ? 8.110 -12.759 -21.448 1.00 87.88 195 ALA A CA 1
ATOM 1501 C C . ALA A 1 195 ? 8.893 -11.459 -21.687 1.00 87.88 195 ALA A C 1
ATOM 1503 O O . ALA A 1 195 ? 8.475 -10.619 -22.483 1.00 87.88 195 ALA A O 1
ATOM 1504 N N . ILE A 1 196 ? 10.060 -11.315 -21.051 1.00 91.88 196 ILE A N 1
ATOM 1505 C CA . ILE A 1 196 ? 10.912 -10.128 -21.199 1.00 91.88 196 ILE A CA 1
ATOM 1506 C C . ILE A 1 196 ? 11.455 -10.033 -22.630 1.00 91.88 196 ILE A C 1
ATOM 1508 O O . ILE A 1 196 ? 11.410 -8.966 -23.238 1.00 91.88 196 ILE A O 1
ATOM 1512 N N . THR A 1 197 ? 11.924 -11.150 -23.198 1.00 93.12 197 THR A N 1
ATOM 1513 C CA . THR A 1 197 ? 12.469 -11.180 -24.565 1.00 93.12 197 THR A CA 1
ATOM 1514 C C . THR A 1 197 ? 11.416 -10.806 -25.602 1.00 93.12 197 THR A C 1
ATOM 1516 O O . THR A 1 197 ? 11.731 -10.078 -26.534 1.00 93.12 197 THR A O 1
ATOM 1519 N N . GLN A 1 198 ? 10.175 -11.276 -25.445 1.00 89.50 198 GLN A N 1
ATOM 1520 C CA . GLN A 1 198 ? 9.076 -10.950 -26.360 1.00 89.50 198 GLN A CA 1
ATOM 1521 C C . GLN A 1 198 ? 8.634 -9.484 -26.268 1.00 89.50 198 GLN A C 1
ATOM 1523 O O . GLN A 1 198 ? 8.125 -8.945 -27.246 1.00 89.50 198 GLN A O 1
ATOM 1528 N N . ALA A 1 199 ? 8.806 -8.847 -25.109 1.00 88.25 199 ALA A N 1
ATOM 1529 C CA . ALA A 1 199 ? 8.348 -7.480 -24.882 1.00 88.25 199 ALA A CA 1
ATOM 1530 C C . ALA A 1 199 ? 9.401 -6.403 -25.196 1.00 88.25 199 ALA A C 1
ATOM 1532 O O . ALA A 1 199 ? 9.036 -5.264 -25.490 1.00 88.25 199 ALA A O 1
ATOM 1533 N N . ILE A 1 200 ? 10.695 -6.736 -25.128 1.00 94.00 200 ILE A N 1
ATOM 1534 C CA . ILE A 1 200 ? 11.775 -5.814 -25.493 1.00 94.00 200 ILE A CA 1
ATOM 1535 C C . ILE A 1 200 ? 11.812 -5.643 -27.010 1.00 94.00 200 ILE A C 1
ATOM 1537 O O . ILE A 1 200 ? 11.862 -6.619 -27.749 1.00 94.00 200 ILE A O 1
ATOM 1541 N N . LYS A 1 201 ? 11.886 -4.394 -27.468 1.00 96.12 201 LYS A N 1
ATOM 1542 C CA . LYS A 1 201 ? 12.154 -4.035 -28.860 1.00 96.12 201 LYS A CA 1
ATOM 1543 C C . LYS A 1 201 ? 13.590 -3.509 -28.996 1.00 96.12 201 LYS A C 1
ATOM 1545 O O . LYS A 1 201 ? 13.846 -2.364 -28.624 1.00 96.12 201 LYS A O 1
ATOM 1550 N N . PRO A 1 202 ? 14.547 -4.308 -29.494 1.00 96.00 202 PRO A N 1
ATOM 1551 C CA . PRO A 1 202 ? 15.900 -3.832 -29.764 1.00 96.00 202 PRO A CA 1
ATOM 1552 C C . PRO A 1 202 ? 15.906 -2.776 -30.873 1.00 96.00 202 PRO A C 1
ATOM 1554 O O . PRO A 1 202 ? 15.114 -2.860 -31.813 1.00 96.00 202 PRO A O 1
ATOM 1557 N N . ASP A 1 203 ? 16.798 -1.794 -30.770 1.00 94.75 203 ASP A N 1
ATOM 1558 C CA . ASP A 1 203 ? 16.909 -0.711 -31.746 1.00 94.75 203 ASP A CA 1
ATOM 1559 C C . ASP A 1 203 ? 18.346 -0.151 -31.845 1.00 94.75 203 ASP A C 1
ATOM 1561 O O . ASP A 1 203 ? 19.223 -0.476 -31.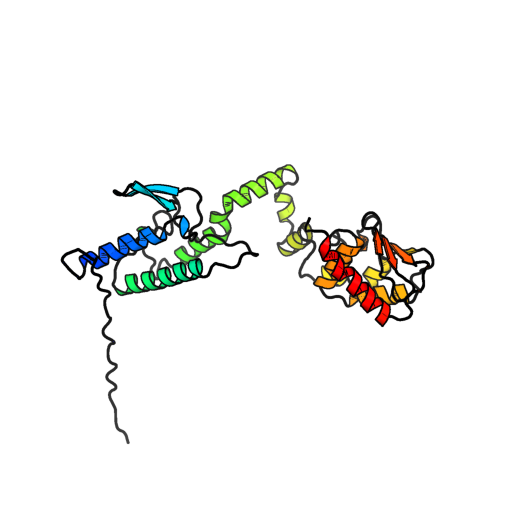037 1.00 94.75 203 ASP A O 1
ATOM 1565 N N . HIS A 1 204 ? 18.605 0.695 -32.848 1.00 92.00 204 HIS A N 1
ATOM 1566 C CA . HIS A 1 204 ? 19.864 1.428 -33.053 1.00 92.00 204 HIS A CA 1
ATOM 1567 C C . HIS A 1 204 ? 21.128 0.544 -33.056 1.00 92.00 204 HIS A C 1
ATOM 1569 O O . HIS A 1 204 ? 22.181 0.927 -32.553 1.00 92.00 204 HIS A O 1
ATOM 1575 N N . GLY A 1 205 ? 21.040 -0.649 -33.648 1.00 89.88 205 GLY A N 1
ATOM 1576 C CA . GLY A 1 205 ? 22.171 -1.575 -33.776 1.00 89.88 205 GLY A CA 1
ATOM 1577 C C . GLY A 1 205 ? 22.213 -2.684 -32.724 1.00 89.88 205 GLY A C 1
ATOM 1578 O O . GLY A 1 205 ? 23.163 -3.465 -32.728 1.00 89.88 205 GLY A O 1
ATOM 1579 N N . TYR A 1 206 ? 21.195 -2.786 -31.866 1.00 96.75 206 TYR A N 1
ATOM 1580 C CA . TYR A 1 206 ? 20.892 -4.028 -31.158 1.00 96.75 206 TYR A CA 1
ATOM 1581 C C . TYR A 1 206 ? 19.823 -4.853 -31.872 1.00 96.75 206 TYR A C 1
ATOM 1583 O O . TYR A 1 206 ? 18.932 -4.335 -32.538 1.00 96.75 206 TYR A O 1
ATOM 1591 N N . SER A 1 207 ? 19.921 -6.163 -31.679 1.00 96.38 207 SER A N 1
ATOM 1592 C CA . SER A 1 207 ? 18.961 -7.188 -32.082 1.00 96.38 207 SER A CA 1
ATOM 1593 C C . SER A 1 207 ? 18.740 -8.152 -30.914 1.00 96.38 207 SER A C 1
ATOM 1595 O O . SER A 1 207 ? 19.516 -8.155 -29.956 1.00 96.38 207 SER A O 1
ATOM 1597 N N . HIS A 1 208 ? 17.733 -9.024 -30.994 1.00 94.38 208 HIS A N 1
ATOM 1598 C CA . HIS A 1 208 ? 17.529 -10.066 -29.977 1.00 94.38 208 HIS A CA 1
ATOM 1599 C C . HIS A 1 208 ? 18.729 -11.019 -29.846 1.00 94.38 208 HIS A C 1
ATOM 1601 O O . HIS A 1 208 ? 18.903 -11.657 -28.809 1.00 94.38 208 HIS A O 1
ATOM 1607 N N . ASP A 1 209 ? 19.590 -11.080 -30.866 1.00 95.19 209 ASP A N 1
ATOM 1608 C CA . ASP A 1 209 ? 20.803 -11.887 -30.840 1.00 95.19 209 ASP A CA 1
ATOM 1609 C C . ASP A 1 209 ? 21.994 -11.226 -30.155 1.00 95.19 209 ASP A C 1
ATOM 1611 O O . ASP A 1 209 ? 22.947 -11.928 -29.803 1.00 95.19 209 ASP A O 1
ATOM 1615 N N . SER A 1 210 ? 21.926 -9.913 -29.931 1.00 96.81 210 SER A N 1
ATOM 1616 C CA . SER A 1 210 ? 23.006 -9.144 -29.319 1.00 96.81 210 SER A CA 1
ATOM 1617 C C . SER A 1 210 ? 23.284 -9.638 -27.894 1.00 96.81 210 SER A C 1
ATOM 1619 O O . SER A 1 210 ? 22.337 -9.822 -27.119 1.00 96.81 210 SER A O 1
ATOM 1621 N N . PRO A 1 211 ? 24.562 -9.821 -27.510 1.00 96.56 211 PRO A N 1
ATOM 1622 C CA . PRO A 1 211 ? 24.901 -10.342 -26.191 1.00 96.56 211 PRO A CA 1
ATOM 1623 C C . PRO A 1 211 ? 24.362 -9.444 -25.073 1.00 96.56 211 PRO A C 1
ATOM 1625 O O . PRO A 1 211 ? 23.793 -9.961 -24.121 1.00 96.56 211 PRO A O 1
ATOM 1628 N N . GLN A 1 212 ? 24.393 -8.118 -25.240 1.00 96.69 212 GLN A N 1
ATOM 1629 C CA . GLN A 1 212 ? 23.871 -7.158 -24.259 1.00 96.69 212 GLN A CA 1
ATOM 1630 C C . GLN A 1 212 ? 22.365 -7.314 -24.006 1.00 96.69 212 GLN A C 1
ATOM 1632 O O . GLN A 1 212 ? 21.914 -7.197 -22.865 1.00 96.69 212 GLN A O 1
ATOM 1637 N N . ILE A 1 213 ? 21.580 -7.631 -25.045 1.00 97.44 213 ILE A N 1
ATOM 1638 C CA . ILE A 1 213 ? 20.141 -7.897 -24.904 1.00 97.44 213 ILE A CA 1
ATOM 1639 C C . ILE A 1 213 ? 19.920 -9.213 -24.154 1.00 97.44 213 ILE A C 1
ATOM 1641 O O . ILE A 1 213 ? 19.132 -9.252 -23.211 1.00 97.44 213 ILE A O 1
ATOM 1645 N N . LYS A 1 214 ? 20.661 -10.273 -24.502 1.00 97.06 214 LYS A N 1
ATOM 1646 C CA . LYS A 1 214 ? 20.595 -11.571 -23.806 1.00 97.06 214 LYS A CA 1
ATOM 1647 C C . LYS A 1 214 ? 21.001 -11.448 -22.332 1.00 97.06 214 LYS A C 1
ATOM 1649 O O . LYS A 1 214 ? 20.316 -11.986 -21.462 1.00 97.06 214 LYS A O 1
ATOM 1654 N N . TRP A 1 215 ? 22.059 -10.690 -22.039 1.00 97.69 215 TRP A N 1
ATOM 1655 C CA . TRP A 1 215 ? 22.493 -10.383 -20.675 1.00 97.69 215 TRP A CA 1
ATOM 1656 C C . TRP A 1 215 ? 21.430 -9.599 -19.915 1.00 97.69 215 TRP A C 1
ATOM 1658 O O . TRP A 1 215 ? 21.128 -9.947 -18.778 1.00 97.69 215 TRP A O 1
ATOM 1668 N N . LEU A 1 216 ? 20.802 -8.600 -20.547 1.00 96.81 216 LEU A N 1
ATOM 1669 C CA . LEU A 1 216 ? 19.747 -7.808 -19.917 1.00 96.81 216 LEU A CA 1
ATOM 1670 C C . LEU A 1 216 ? 18.554 -8.691 -19.549 1.00 96.81 216 LEU A C 1
ATOM 1672 O O . LEU A 1 216 ? 18.094 -8.645 -18.416 1.00 96.81 216 LEU A O 1
ATOM 1676 N N . VAL A 1 217 ? 18.089 -9.540 -20.467 1.00 96.25 217 VAL A N 1
ATOM 1677 C CA . VAL A 1 217 ? 16.991 -10.483 -20.205 1.00 96.25 217 VAL A CA 1
ATOM 1678 C C . VAL A 1 217 ? 17.327 -11.403 -19.031 1.00 96.25 217 VAL A C 1
ATOM 1680 O O . VAL A 1 217 ? 16.520 -11.546 -18.110 1.00 96.25 217 VAL A O 1
ATOM 1683 N N . SER A 1 218 ? 18.518 -12.010 -19.043 1.00 95.12 218 SER A N 1
ATOM 1684 C CA . SER A 1 218 ? 18.969 -12.900 -17.967 1.00 95.12 218 SER A CA 1
ATOM 1685 C C . SER A 1 218 ? 19.028 -12.169 -16.627 1.00 95.12 218 SER A C 1
ATOM 1687 O O . SER A 1 218 ? 18.563 -12.680 -15.611 1.00 95.12 218 SER A O 1
ATOM 1689 N N . GLN A 1 219 ? 19.560 -10.950 -16.634 1.00 95.12 219 GLN A N 1
ATOM 1690 C CA . GLN A 1 219 ? 19.711 -10.124 -15.450 1.00 95.12 219 GLN A CA 1
ATOM 1691 C C . GLN A 1 219 ? 18.350 -9.718 -14.870 1.00 95.12 219 GLN A C 1
ATOM 1693 O O . GLN A 1 219 ? 18.109 -9.939 -13.686 1.00 95.12 219 GLN A O 1
ATOM 1698 N N . LEU A 1 220 ? 17.434 -9.202 -15.695 1.00 94.00 220 LEU A N 1
ATOM 1699 C CA . LEU A 1 220 ? 16.085 -8.816 -15.268 1.00 94.00 220 LEU A CA 1
ATOM 1700 C C . LEU A 1 220 ? 15.299 -10.010 -14.711 1.00 94.00 220 LEU A C 1
ATOM 1702 O O . LEU A 1 220 ? 14.564 -9.860 -13.739 1.00 94.00 220 LEU A O 1
ATOM 1706 N N . SER A 1 221 ? 15.496 -11.203 -15.277 1.00 92.69 221 SER A N 1
ATOM 1707 C CA . SER A 1 221 ? 14.861 -12.435 -14.788 1.00 92.69 221 SER A CA 1
ATOM 1708 C C . SER A 1 221 ? 15.381 -12.876 -13.414 1.00 92.69 221 SER A C 1
ATOM 1710 O O . SER A 1 221 ? 14.693 -13.595 -12.693 1.00 92.69 221 SER A O 1
ATOM 1712 N N . SER A 1 222 ? 16.595 -12.454 -13.049 1.00 91.75 222 SER A N 1
ATOM 1713 C CA . SER A 1 222 ? 17.235 -12.758 -11.762 1.00 91.75 222 SER A CA 1
ATOM 1714 C C . SER A 1 222 ? 16.998 -11.701 -10.678 1.00 91.75 222 SER A C 1
ATOM 1716 O O . SER A 1 222 ? 17.400 -11.905 -9.534 1.00 91.75 222 SER A O 1
ATOM 1718 N N . PHE A 1 223 ? 16.361 -10.576 -11.020 1.00 91.81 223 PHE A N 1
ATOM 1719 C CA . PHE A 1 223 ? 16.139 -9.477 -10.087 1.00 91.81 223 PHE A CA 1
ATOM 1720 C C . PHE A 1 223 ? 15.170 -9.840 -8.965 1.00 91.81 223 PHE A C 1
ATOM 1722 O O . PHE A 1 223 ? 14.128 -10.462 -9.191 1.00 91.81 223 PHE A O 1
ATOM 1729 N N . ASP A 1 224 ? 15.476 -9.355 -7.762 1.00 89.25 224 ASP A N 1
ATOM 1730 C CA . ASP A 1 224 ? 14.539 -9.362 -6.643 1.00 89.25 224 ASP A CA 1
ATOM 1731 C C . ASP A 1 224 ? 13.417 -8.319 -6.827 1.00 89.25 224 ASP A C 1
ATOM 1733 O O . ASP A 1 224 ? 13.413 -7.507 -7.754 1.00 89.25 224 ASP A O 1
ATOM 1737 N N . ARG A 1 225 ? 12.430 -8.316 -5.924 1.00 83.88 225 ARG A N 1
ATOM 1738 C CA . ARG A 1 225 ? 11.266 -7.418 -6.016 1.00 83.88 225 ARG A CA 1
ATOM 1739 C C . ARG A 1 225 ? 11.621 -5.933 -5.942 1.00 83.88 225 ARG A C 1
ATOM 1741 O O . ARG A 1 225 ? 10.907 -5.118 -6.528 1.00 83.88 225 ARG A O 1
ATOM 1748 N N . GLU A 1 226 ? 12.660 -5.563 -5.200 1.00 86.94 226 GLU A N 1
ATOM 1749 C CA . GLU A 1 226 ? 13.073 -4.166 -5.084 1.00 86.94 226 GLU A CA 1
ATOM 1750 C C . GLU A 1 226 ? 13.783 -3.717 -6.365 1.00 86.94 226 GLU A C 1
ATOM 1752 O O . GLU A 1 226 ? 13.456 -2.671 -6.922 1.00 86.94 226 GLU A O 1
ATOM 1757 N N . GLN A 1 227 ? 14.688 -4.541 -6.887 1.00 91.00 227 GLN A N 1
ATOM 1758 C CA . GLN A 1 227 ? 15.398 -4.308 -8.142 1.00 91.00 227 GLN A CA 1
ATOM 1759 C C . GLN A 1 227 ? 14.439 -4.245 -9.333 1.00 91.00 227 GLN A C 1
ATOM 1761 O O . GLN A 1 227 ? 14.537 -3.330 -10.149 1.00 91.00 227 GLN A O 1
ATOM 1766 N N . GLN A 1 228 ? 13.462 -5.155 -9.397 1.00 90.31 228 GLN A N 1
ATOM 1767 C CA . GLN A 1 228 ? 12.380 -5.136 -10.385 1.00 90.31 228 GLN A CA 1
ATOM 1768 C C . GLN A 1 228 ? 11.640 -3.794 -10.368 1.00 90.31 228 GLN A C 1
ATOM 1770 O O . GLN A 1 228 ? 11.520 -3.127 -11.395 1.00 90.31 228 GLN A O 1
ATOM 1775 N N . ARG A 1 229 ? 11.196 -3.361 -9.182 1.00 87.31 229 ARG A N 1
ATOM 1776 C CA . ARG A 1 229 ? 10.500 -2.083 -8.982 1.00 87.31 229 ARG A CA 1
ATOM 1777 C C . ARG A 1 229 ? 11.351 -0.892 -9.425 1.00 87.31 229 ARG A C 1
ATOM 1779 O O . ARG A 1 229 ? 10.860 -0.027 -10.146 1.00 87.31 229 ARG A O 1
ATOM 1786 N N . ASN A 1 230 ? 12.619 -0.862 -9.020 1.00 90.81 230 ASN A N 1
ATOM 1787 C CA . ASN A 1 230 ? 13.543 0.221 -9.353 1.00 90.81 230 ASN A CA 1
ATOM 1788 C C . ASN A 1 230 ? 13.833 0.272 -10.857 1.00 90.81 230 ASN A C 1
ATOM 1790 O O . ASN A 1 230 ? 13.909 1.356 -11.426 1.00 90.81 230 ASN A O 1
ATOM 1794 N N . PHE A 1 231 ? 13.944 -0.881 -11.521 1.00 93.31 231 PHE A N 1
ATOM 1795 C CA . PHE A 1 231 ? 14.116 -0.936 -12.969 1.00 93.31 231 PHE A CA 1
ATOM 1796 C C . PHE A 1 231 ? 12.890 -0.406 -13.714 1.00 93.31 231 PHE A C 1
ATOM 1798 O O . PHE A 1 231 ? 13.036 0.417 -14.615 1.00 93.31 231 PHE A O 1
ATOM 1805 N N . VAL A 1 232 ? 11.680 -0.823 -13.326 1.00 90.69 232 VAL A N 1
ATOM 1806 C CA . VAL A 1 232 ? 10.448 -0.333 -13.966 1.00 90.69 232 VAL A CA 1
ATOM 1807 C C . VAL A 1 232 ? 10.296 1.172 -13.743 1.00 90.69 232 VAL A C 1
ATOM 1809 O O . VAL A 1 232 ? 10.012 1.890 -14.700 1.00 90.69 232 VAL A O 1
ATOM 1812 N N . GLN A 1 233 ? 10.598 1.673 -12.539 1.00 90.88 233 GLN A N 1
ATOM 1813 C CA . GLN A 1 233 ? 10.638 3.112 -12.253 1.00 90.88 233 GLN A CA 1
ATOM 1814 C C . GLN A 1 233 ? 11.649 3.831 -13.148 1.00 90.88 233 GLN A C 1
ATOM 1816 O O . GLN A 1 233 ? 11.336 4.873 -13.720 1.00 90.88 233 GLN A O 1
ATOM 1821 N N . PHE A 1 234 ? 12.840 3.255 -13.304 1.00 92.88 234 PHE A N 1
ATOM 1822 C CA . PHE A 1 234 ? 13.903 3.817 -14.122 1.00 92.88 234 PHE A CA 1
ATOM 1823 C C . PHE A 1 234 ? 13.496 3.944 -15.595 1.00 92.88 234 PHE A C 1
ATOM 1825 O O . PHE A 1 234 ? 13.751 4.982 -16.198 1.00 92.88 234 PHE A O 1
ATOM 1832 N N . VAL A 1 235 ? 12.837 2.930 -16.171 1.00 92.25 235 VAL A N 1
ATOM 1833 C CA . VAL A 1 235 ? 12.510 2.913 -17.611 1.00 92.25 235 VAL A CA 1
ATOM 1834 C C . VAL A 1 235 ? 11.133 3.470 -17.966 1.00 92.25 235 VAL A C 1
ATOM 1836 O O . VAL A 1 235 ? 10.968 3.941 -19.085 1.00 92.25 235 VAL A O 1
ATOM 1839 N N . THR A 1 236 ? 10.166 3.447 -17.044 1.00 89.12 236 THR A N 1
ATOM 1840 C CA . THR A 1 236 ? 8.771 3.867 -17.301 1.00 89.12 236 THR A CA 1
ATOM 1841 C C . THR A 1 236 ? 8.333 5.091 -16.496 1.00 89.12 236 THR A C 1
ATOM 1843 O O . THR A 1 236 ? 7.312 5.697 -16.799 1.00 89.12 236 THR A O 1
ATOM 1846 N N . GLY A 1 237 ? 9.069 5.468 -15.445 1.00 86.94 237 GLY A N 1
ATOM 1847 C CA . GLY A 1 237 ? 8.650 6.506 -14.497 1.00 86.94 237 GLY A CA 1
ATOM 1848 C C . GLY A 1 237 ? 7.587 6.056 -13.484 1.00 86.94 237 GLY A C 1
ATOM 1849 O O . GLY A 1 237 ? 7.250 6.824 -12.585 1.00 86.94 237 GLY A O 1
ATOM 1850 N N . SER A 1 238 ? 7.091 4.820 -13.585 1.00 84.88 238 SER A N 1
ATOM 1851 C CA . SER A 1 238 ? 6.203 4.176 -12.614 1.00 84.88 238 SER A CA 1
ATOM 1852 C C . SER A 1 238 ? 6.935 3.016 -11.940 1.00 84.88 238 SER A C 1
ATOM 1854 O O . SER A 1 238 ? 7.609 2.253 -12.625 1.00 84.88 238 SER A O 1
ATOM 1856 N N . PRO A 1 239 ? 6.763 2.771 -10.631 1.00 81.75 239 PRO A N 1
ATOM 1857 C CA . PRO A 1 239 ? 7.411 1.643 -9.965 1.00 81.75 239 PRO A CA 1
ATOM 1858 C C . PRO A 1 239 ? 6.706 0.312 -10.275 1.00 81.75 239 PRO A C 1
ATOM 1860 O O . PRO A 1 239 ? 7.046 -0.722 -9.700 1.00 81.75 239 PRO A O 1
ATOM 1863 N N . ARG A 1 240 ? 5.674 0.337 -11.128 1.00 79.12 240 ARG A N 1
ATOM 1864 C CA . ARG A 1 240 ? 4.785 -0.786 -11.424 1.00 79.12 240 ARG A CA 1
ATOM 1865 C C . ARG A 1 240 ? 4.511 -0.900 -12.914 1.00 79.12 240 ARG A C 1
ATOM 1867 O O . ARG A 1 240 ? 4.237 0.103 -13.573 1.00 79.12 240 ARG A O 1
ATOM 1874 N N . LEU A 1 241 ? 4.540 -2.140 -13.398 1.00 82.50 241 LEU A N 1
ATOM 1875 C CA . LEU A 1 241 ? 4.091 -2.487 -14.741 1.00 82.50 241 LEU A CA 1
ATOM 1876 C C . LEU A 1 241 ? 2.556 -2.442 -14.814 1.00 82.50 241 LEU A C 1
ATOM 1878 O O . LEU A 1 241 ? 1.895 -2.682 -13.800 1.00 82.50 241 LEU A O 1
ATOM 1882 N N . PRO A 1 242 ? 1.986 -2.164 -15.997 1.00 78.50 242 PRO A N 1
ATOM 1883 C CA . PRO A 1 242 ? 0.552 -2.291 -16.224 1.00 78.50 242 PRO A CA 1
ATOM 1884 C C . PRO A 1 242 ? 0.076 -3.744 -16.072 1.00 78.50 242 PRO A C 1
ATOM 1886 O O . PRO A 1 242 ? 0.863 -4.695 -16.146 1.00 78.50 242 PRO A O 1
ATOM 1889 N N . VAL A 1 243 ? -1.237 -3.916 -15.899 1.00 73.44 243 VAL A N 1
ATOM 1890 C CA . VAL A 1 243 ? -1.883 -5.235 -15.959 1.00 73.44 243 VAL A CA 1
ATOM 1891 C C . VAL A 1 243 ? -1.581 -5.854 -17.329 1.00 73.44 243 VAL A C 1
ATOM 1893 O O . VAL A 1 243 ? -1.848 -5.242 -18.360 1.00 73.44 243 VAL A O 1
ATOM 1896 N N . GLY A 1 244 ? -0.970 -7.042 -17.335 1.00 73.88 244 GLY A N 1
ATOM 1897 C CA . GLY A 1 244 ? -0.409 -7.675 -18.539 1.00 73.88 244 GLY A CA 1
ATOM 1898 C C . GLY A 1 244 ? 1.122 -7.617 -18.648 1.00 73.88 244 GLY A C 1
ATOM 1899 O O . GLY A 1 24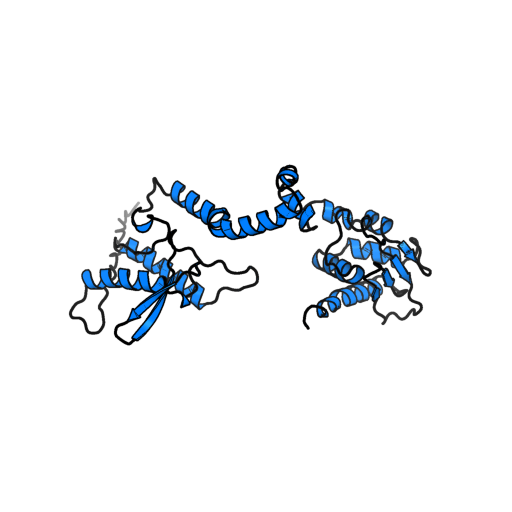4 ? 1.691 -8.263 -19.520 1.00 73.88 244 GLY A O 1
ATOM 1900 N N . GLY A 1 245 ? 1.813 -6.917 -17.742 1.00 82.25 245 GLY A N 1
ATOM 1901 C CA . GLY A 1 245 ? 3.276 -6.921 -17.661 1.00 82.25 245 GLY A CA 1
ATOM 1902 C C . GLY A 1 245 ? 3.950 -6.075 -18.745 1.00 82.25 245 GLY A C 1
ATOM 1903 O O . GLY A 1 245 ? 3.410 -5.067 -19.195 1.00 82.25 245 GLY A O 1
ATOM 1904 N N . PHE A 1 246 ? 5.159 -6.466 -19.161 1.00 87.19 246 PHE A N 1
ATOM 1905 C CA . PHE A 1 246 ? 5.944 -5.705 -20.144 1.00 87.19 246 PHE A CA 1
ATOM 1906 C C . PHE A 1 246 ? 5.270 -5.598 -21.520 1.00 87.19 246 PHE A C 1
ATOM 1908 O O . PHE A 1 246 ? 5.466 -4.601 -22.211 1.00 87.19 246 PHE A O 1
ATOM 1915 N N . SER A 1 247 ? 4.464 -6.585 -21.920 1.00 87.06 247 SER A N 1
ATOM 1916 C CA . SER A 1 247 ? 3.763 -6.581 -23.212 1.00 87.06 247 SER A CA 1
ATOM 1917 C C . SER A 1 247 ? 2.616 -5.569 -23.278 1.00 87.06 247 SER A C 1
ATOM 1919 O O . SER A 1 247 ? 2.206 -5.191 -24.371 1.00 87.06 247 SER A O 1
ATOM 1921 N N . ALA A 1 248 ? 2.120 -5.107 -22.127 1.00 87.19 248 ALA A N 1
ATOM 1922 C CA . ALA A 1 248 ? 1.076 -4.091 -22.036 1.00 87.19 248 ALA A CA 1
ATOM 1923 C C . ALA A 1 248 ? 1.633 -2.652 -21.987 1.00 87.19 248 ALA A C 1
ATOM 1925 O O . ALA A 1 248 ? 0.863 -1.697 -21.878 1.00 87.19 248 ALA A O 1
ATOM 1926 N N . LEU A 1 249 ? 2.957 -2.467 -22.068 1.00 87.44 249 LEU A N 1
ATOM 1927 C CA . LEU A 1 249 ? 3.558 -1.137 -22.164 1.00 87.44 249 LEU A CA 1
ATOM 1928 C C . LEU A 1 249 ? 3.212 -0.483 -23.507 1.00 87.44 24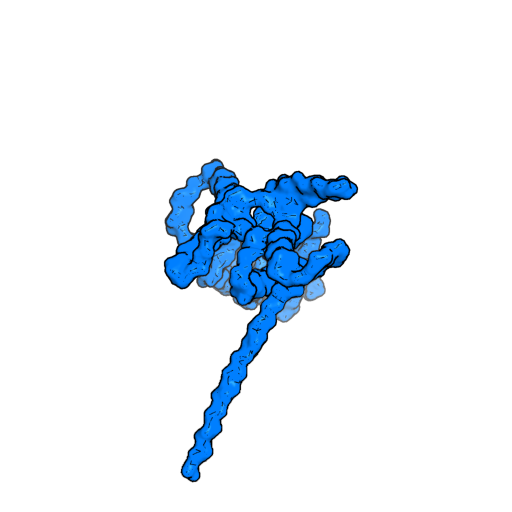9 LEU A C 1
ATOM 1930 O O . LEU A 1 249 ? 3.449 -1.047 -24.574 1.00 87.44 249 LEU A O 1
ATOM 1934 N N . SER A 1 250 ? 2.691 0.742 -23.442 1.00 85.75 250 SER A N 1
ATOM 1935 C CA . SER A 1 250 ? 2.376 1.562 -24.610 1.00 85.75 250 SER A CA 1
ATOM 1936 C C . SER A 1 250 ? 3.027 2.939 -24.453 1.00 85.75 250 SER A C 1
ATOM 1938 O O . SER A 1 250 ? 2.535 3.741 -23.658 1.00 85.75 250 SER A O 1
ATOM 1940 N N . PRO A 1 251 ? 4.124 3.233 -25.177 1.00 90.88 251 PRO A N 1
ATOM 1941 C CA . PRO A 1 251 ? 4.781 2.396 -26.196 1.00 90.88 251 PRO A CA 1
ATOM 1942 C C . PRO A 1 251 ? 5.560 1.189 -25.613 1.00 90.88 251 PRO A C 1
ATOM 1944 O O . PRO A 1 251 ? 5.893 1.211 -24.428 1.00 90.88 251 PRO A O 1
ATOM 1947 N N . PRO A 1 252 ? 5.888 0.151 -26.413 1.00 92.56 252 PRO A N 1
ATOM 1948 C CA . PRO A 1 252 ? 6.697 -0.987 -25.959 1.00 92.56 252 PRO A CA 1
ATOM 1949 C C . PRO A 1 252 ? 8.096 -0.577 -25.482 1.00 92.56 252 PRO A C 1
ATOM 1951 O O . PRO A 1 252 ? 8.669 0.390 -25.991 1.00 92.56 252 PRO A O 1
ATOM 1954 N N . LEU A 1 253 ? 8.679 -1.353 -24.560 1.00 95.25 253 LEU A N 1
ATOM 1955 C CA . LEU A 1 253 ? 10.023 -1.092 -24.038 1.00 95.25 253 LEU A CA 1
ATOM 1956 C C . LEU A 1 253 ? 11.072 -1.227 -25.147 1.00 95.25 253 LEU A C 1
ATOM 1958 O O . LEU A 1 253 ? 11.382 -2.332 -25.593 1.00 95.25 253 LEU A O 1
ATOM 1962 N N . THR A 1 254 ? 11.649 -0.106 -25.566 1.00 97.12 254 THR A N 1
ATOM 1963 C CA . THR A 1 254 ? 12.670 -0.071 -26.617 1.00 97.12 254 THR A CA 1
ATOM 1964 C C . THR A 1 254 ? 14.061 -0.025 -25.996 1.00 97.12 254 THR A C 1
ATOM 1966 O O . THR A 1 254 ? 14.316 0.807 -25.129 1.00 97.12 254 THR A O 1
ATOM 1969 N N . VAL A 1 255 ? 14.971 -0.904 -26.424 1.00 97.50 255 VAL A N 1
ATOM 1970 C CA . VAL A 1 255 ? 16.356 -0.956 -25.927 1.00 97.50 255 VAL A CA 1
ATOM 1971 C C . VAL A 1 255 ? 17.315 -0.631 -27.062 1.00 97.50 255 VAL A C 1
ATOM 1973 O O . VAL A 1 255 ? 17.504 -1.422 -27.984 1.00 97.50 255 VAL A O 1
ATOM 1976 N N . ALA A 1 256 ? 17.938 0.535 -26.972 1.00 96.56 256 ALA A N 1
ATOM 1977 C CA . ALA A 1 256 ? 18.803 1.075 -28.003 1.00 96.56 256 ALA A CA 1
ATOM 1978 C C . ALA A 1 256 ? 20.264 1.109 -27.571 1.00 96.56 256 ALA A C 1
ATOM 1980 O O . ALA A 1 256 ? 20.587 1.428 -26.422 1.00 96.56 256 ALA A O 1
ATOM 1981 N N . ARG A 1 257 ? 21.156 0.836 -28.520 1.00 95.88 257 ARG A N 1
ATOM 1982 C CA . ARG A 1 257 ? 22.599 0.929 -28.304 1.00 95.88 257 ARG A CA 1
ATOM 1983 C C . ARG A 1 257 ? 23.047 2.389 -28.205 1.00 95.88 257 ARG A C 1
ATOM 1985 O O . ARG A 1 257 ? 22.680 3.218 -29.036 1.00 95.88 257 ARG A O 1
ATOM 1992 N N . LYS A 1 258 ? 23.876 2.705 -27.205 1.00 93.69 258 LYS A N 1
ATOM 1993 C CA . LYS A 1 258 ? 24.619 3.979 -27.163 1.00 93.69 258 LYS A CA 1
ATOM 1994 C C . LYS A 1 258 ? 25.840 3.937 -28.087 1.00 93.69 258 LYS A C 1
ATOM 1996 O O . LYS A 1 258 ? 26.426 2.881 -28.312 1.00 93.69 258 LYS A O 1
ATOM 2001 N N . SER A 1 259 ? 26.221 5.096 -28.618 1.00 87.50 259 SER A N 1
ATOM 2002 C CA . SER A 1 259 ? 27.344 5.238 -29.554 1.00 87.50 259 SER A CA 1
ATOM 2003 C C . SER A 1 259 ? 28.710 5.012 -28.901 1.00 87.50 259 SER A C 1
ATOM 2005 O O . SER A 1 259 ? 29.594 4.433 -29.526 1.00 87.50 259 SER A O 1
ATOM 2007 N N . SER A 1 260 ? 28.877 5.448 -27.653 1.00 83.19 260 SER A N 1
ATOM 2008 C CA . SER A 1 260 ? 30.086 5.219 -26.862 1.00 83.19 260 SER A CA 1
ATOM 2009 C C . SER A 1 260 ? 30.145 3.771 -26.376 1.00 83.19 260 SER A C 1
ATOM 2011 O O . SER A 1 260 ? 29.144 3.243 -25.896 1.00 83.19 260 SER A O 1
ATOM 2013 N N . ALA A 1 261 ? 31.317 3.145 -26.491 1.00 81.19 261 ALA A N 1
ATOM 2014 C CA . ALA A 1 261 ? 31.615 1.817 -25.950 1.00 81.19 261 ALA A CA 1
ATOM 2015 C C . ALA A 1 261 ? 32.402 1.884 -24.629 1.00 81.19 261 ALA A C 1
ATOM 2017 O O . ALA A 1 261 ? 33.129 0.956 -24.290 1.00 81.19 261 ALA A O 1
ATOM 2018 N N . ASP A 1 262 ? 32.298 3.003 -23.912 1.00 90.88 262 ASP A N 1
ATOM 2019 C CA . ASP A 1 262 ? 32.939 3.175 -22.614 1.00 90.88 262 ASP A CA 1
ATOM 2020 C C . ASP A 1 262 ? 32.169 2.430 -21.510 1.00 90.88 262 ASP A C 1
ATOM 2022 O O . ASP A 1 262 ? 31.020 2.752 -21.195 1.00 90.88 262 ASP A O 1
ATOM 2026 N N . ASP A 1 263 ? 32.837 1.465 -20.878 1.00 91.94 263 ASP A N 1
ATOM 2027 C CA . ASP A 1 263 ? 32.321 0.689 -19.747 1.00 91.94 263 ASP A CA 1
ATOM 2028 C C . ASP A 1 263 ? 32.094 1.531 -18.478 1.00 91.94 263 ASP A C 1
ATOM 2030 O O . ASP A 1 263 ? 31.494 1.051 -17.509 1.00 91.94 263 ASP A O 1
ATOM 2034 N N . SER A 1 264 ? 32.577 2.776 -18.440 1.00 90.50 264 SER A N 1
ATOM 2035 C CA . SER A 1 264 ? 32.305 3.726 -17.359 1.00 90.50 264 SER A CA 1
ATOM 2036 C C . SER A 1 264 ? 30.907 4.350 -17.446 1.00 90.50 264 SER A C 1
ATOM 2038 O O . SER A 1 264 ? 30.343 4.744 -16.420 1.00 90.50 264 SER A O 1
ATOM 2040 N N . GLU A 1 265 ? 30.314 4.390 -18.643 1.00 92.38 265 GLU A N 1
ATOM 2041 C CA . GLU A 1 265 ? 29.053 5.078 -18.884 1.00 92.38 265 GLU A CA 1
ATOM 2042 C C . GLU A 1 265 ? 27.870 4.311 -18.276 1.00 92.38 265 GLU A C 1
ATOM 2044 O O . GLU A 1 265 ? 27.774 3.085 -18.364 1.00 92.38 265 GLU A O 1
ATOM 2049 N N . LEU A 1 266 ? 26.926 5.030 -17.665 1.00 94.06 266 LEU A N 1
ATOM 2050 C CA . LEU A 1 266 ? 25.690 4.444 -17.146 1.00 94.06 266 LEU A CA 1
ATOM 2051 C C . LEU A 1 266 ? 24.622 4.326 -18.246 1.00 94.06 266 LEU A C 1
ATOM 2053 O O . LEU A 1 266 ? 24.565 5.167 -19.158 1.00 94.06 266 LEU A O 1
ATOM 2057 N N . PRO A 1 267 ? 23.722 3.329 -18.166 1.00 95.31 267 PRO A N 1
ATOM 2058 C CA . PRO A 1 267 ? 22.528 3.347 -18.993 1.00 95.31 267 PRO A CA 1
ATOM 2059 C C . PRO A 1 267 ? 21.684 4.580 -18.657 1.00 95.31 267 PRO A C 1
ATOM 2061 O O . PRO A 1 267 ? 21.715 5.095 -17.539 1.00 95.31 267 PRO A O 1
ATOM 2064 N N . SER A 1 268 ? 20.915 5.060 -19.628 1.00 94.06 268 SER A N 1
ATOM 2065 C CA . SER A 1 268 ? 19.968 6.157 -19.423 1.00 94.06 268 SER A CA 1
ATOM 2066 C C . SER A 1 268 ? 18.610 5.803 -20.004 1.00 94.06 268 SER A C 1
ATOM 2068 O O . SER A 1 268 ? 18.523 5.046 -20.967 1.00 94.06 268 SER A O 1
ATOM 2070 N N . ALA A 1 269 ? 17.543 6.337 -19.421 1.00 94.12 269 ALA A N 1
ATOM 2071 C CA . ALA A 1 269 ? 16.183 6.067 -19.860 1.00 94.12 269 ALA A CA 1
ATOM 2072 C C . ALA A 1 269 ? 15.452 7.357 -20.236 1.00 94.12 269 ALA A C 1
ATOM 2074 O O . ALA A 1 269 ? 15.703 8.422 -19.675 1.00 94.12 269 ALA A O 1
ATOM 2075 N N . MET A 1 270 ? 14.536 7.246 -21.192 1.00 91.88 270 MET A N 1
ATOM 2076 C CA . MET A 1 270 ? 13.553 8.269 -21.529 1.00 91.88 270 MET A CA 1
ATOM 2077 C C . MET A 1 270 ? 12.181 7.685 -21.204 1.00 91.88 270 MET A C 1
ATOM 2079 O O . MET A 1 270 ? 11.604 6.938 -21.997 1.00 91.88 270 MET A O 1
ATOM 2083 N N . THR A 1 271 ? 11.691 8.000 -20.007 1.00 89.56 271 THR A N 1
ATOM 2084 C CA . THR A 1 271 ? 10.504 7.370 -19.410 1.00 89.56 271 THR A CA 1
ATOM 2085 C C . THR A 1 271 ? 9.243 7.569 -20.246 1.00 89.56 271 THR A C 1
ATOM 2087 O O . THR A 1 271 ? 8.499 6.618 -20.446 1.00 89.56 271 THR A O 1
ATOM 2090 N N . CYS A 1 272 ? 9.052 8.752 -20.842 1.00 83.31 272 CYS A N 1
ATOM 2091 C CA . CYS A 1 272 ? 7.895 9.046 -21.698 1.00 83.31 272 CYS A CA 1
ATOM 2092 C C . CYS A 1 272 ? 7.765 8.119 -22.919 1.00 83.31 272 CYS A C 1
ATOM 2094 O O . CYS A 1 272 ? 6.687 8.025 -23.498 1.00 83.31 272 CYS A O 1
ATOM 2096 N N . LEU A 1 273 ? 8.858 7.473 -23.338 1.00 88.44 273 LEU A N 1
ATOM 2097 C CA . LEU A 1 273 ? 8.900 6.597 -24.510 1.00 88.44 273 LEU A CA 1
ATOM 2098 C C . LEU A 1 273 ? 9.191 5.137 -24.152 1.00 88.44 273 LEU A C 1
ATOM 2100 O O . LEU A 1 273 ? 9.405 4.343 -25.064 1.00 88.44 273 LEU A O 1
ATOM 2104 N N . ASN A 1 274 ? 9.249 4.789 -22.860 1.00 92.81 274 ASN A N 1
ATOM 2105 C CA . ASN A 1 274 ? 9.727 3.485 -22.394 1.00 92.81 274 ASN A CA 1
ATOM 2106 C C . ASN A 1 274 ? 11.029 3.083 -23.114 1.00 92.81 274 ASN A C 1
ATOM 2108 O O . ASN A 1 274 ? 11.146 1.991 -23.665 1.00 92.81 274 ASN A O 1
ATOM 2112 N N . TYR A 1 275 ? 11.990 4.008 -23.188 1.00 94.44 275 TYR A N 1
ATOM 2113 C CA . TYR A 1 275 ? 13.166 3.874 -24.049 1.00 94.44 275 TYR A CA 1
ATOM 2114 C C . TYR A 1 275 ? 14.448 3.823 -23.218 1.00 94.44 275 TYR A C 1
ATOM 2116 O O . TYR A 1 275 ? 14.820 4.804 -22.576 1.00 94.44 275 TYR A O 1
ATOM 2124 N N . LEU A 1 276 ? 15.143 2.689 -23.252 1.00 96.50 276 LEU A N 1
ATOM 2125 C CA . LEU A 1 276 ? 16.390 2.433 -22.540 1.00 96.50 276 LEU A CA 1
ATOM 2126 C C . LEU A 1 276 ? 17.582 2.533 -23.497 1.00 96.50 276 LEU A C 1
ATOM 2128 O O . LEU A 1 276 ? 17.707 1.759 -24.440 1.00 96.50 276 LEU A O 1
ATOM 2132 N N . LYS A 1 277 ? 18.501 3.455 -23.222 1.00 95.88 277 LYS A N 1
ATOM 2133 C CA . LYS A 1 277 ? 19.793 3.579 -23.901 1.00 95.88 277 LYS A CA 1
ATOM 2134 C C . LYS A 1 277 ? 20.852 2.811 -23.117 1.00 95.88 277 LYS A C 1
ATOM 2136 O O . LYS A 1 277 ? 21.248 3.237 -22.031 1.00 95.88 277 LYS A O 1
ATOM 2141 N N . LEU A 1 278 ? 21.320 1.703 -23.683 1.00 96.56 278 LEU A N 1
ATOM 2142 C CA . LEU A 1 278 ? 22.254 0.773 -23.053 1.00 96.56 278 LEU A CA 1
ATOM 2143 C C . LEU A 1 278 ? 23.616 0.804 -23.781 1.00 96.56 278 LEU A C 1
ATOM 2145 O O . LEU A 1 278 ? 23.662 0.508 -24.982 1.00 96.56 278 LEU A O 1
ATOM 2149 N N . PRO A 1 279 ? 24.724 1.155 -23.097 1.00 96.56 279 PRO A N 1
ATOM 2150 C CA . PRO A 1 279 ? 26.068 1.028 -23.659 1.00 96.56 279 PRO A CA 1
ATOM 2151 C C . PRO A 1 279 ? 26.387 -0.408 -24.099 1.00 96.56 279 PRO A C 1
ATOM 2153 O O . PRO A 1 279 ? 25.881 -1.357 -23.494 1.00 96.56 279 PRO A O 1
ATOM 2156 N N . PRO A 1 280 ? 27.206 -0.596 -25.147 1.00 95.75 280 PRO A N 1
ATOM 2157 C CA . PRO A 1 280 ? 27.678 -1.902 -25.584 1.00 95.75 280 PRO A CA 1
ATOM 2158 C C . PRO A 1 280 ? 28.789 -2.398 -24.659 1.00 95.75 280 PRO A C 1
ATOM 2160 O O . PRO A 1 280 ? 29.948 -2.460 -25.059 1.00 95.75 280 PRO A O 1
ATOM 2163 N N . TYR A 1 281 ? 28.418 -2.731 -23.420 1.00 96.81 281 TYR A N 1
ATOM 2164 C CA . TYR A 1 281 ? 29.352 -3.184 -22.393 1.00 96.81 281 TYR A CA 1
ATOM 2165 C C . TYR A 1 281 ? 30.166 -4.395 -22.848 1.00 96.81 281 TYR A C 1
ATOM 2167 O O . TYR A 1 281 ? 29.671 -5.244 -23.601 1.00 96.81 281 TYR A O 1
ATOM 2175 N N . SER A 1 282 ? 31.402 -4.474 -22.356 1.00 95.19 282 SER A N 1
ATOM 2176 C CA . SER A 1 282 ? 32.352 -5.536 -22.699 1.00 95.19 282 SER A CA 1
ATOM 2177 C C . SER A 1 282 ? 31.991 -6.906 -22.110 1.00 95.19 282 SER A C 1
ATOM 2179 O O . SER A 1 282 ? 32.280 -7.930 -22.733 1.00 95.19 282 SER A O 1
ATOM 2181 N N . SER A 1 283 ? 31.3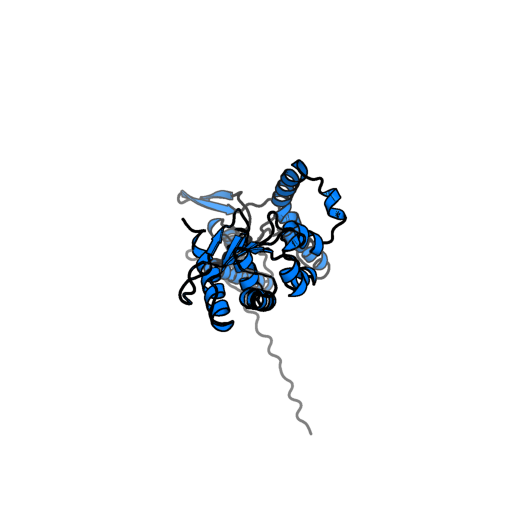34 -6.946 -20.944 1.00 96.75 283 SER A N 1
ATOM 2182 C CA . SER A 1 283 ? 30.954 -8.186 -20.257 1.00 96.75 283 SER A CA 1
ATOM 2183 C C . SER A 1 283 ? 29.601 -8.095 -19.538 1.00 96.75 283 SER A C 1
ATOM 2185 O O . SER A 1 283 ? 29.096 -7.008 -19.232 1.00 96.75 283 SER A O 1
ATOM 2187 N N . SER A 1 284 ? 29.021 -9.261 -19.227 1.00 96.31 284 SER A N 1
ATOM 2188 C CA . SER A 1 284 ? 27.763 -9.359 -18.475 1.00 96.31 284 SER A CA 1
ATOM 2189 C C . SER A 1 284 ? 27.896 -8.802 -17.054 1.00 96.31 284 SER A C 1
ATOM 2191 O O . SER A 1 284 ? 26.944 -8.234 -16.521 1.00 96.31 284 SER A O 1
ATOM 2193 N N . GLU A 1 285 ? 29.065 -8.949 -16.429 1.00 96.75 285 GLU A N 1
ATOM 2194 C CA . GLU A 1 285 ? 29.356 -8.464 -15.078 1.00 96.75 285 GLU A CA 1
ATOM 2195 C C . GLU A 1 285 ? 29.382 -6.934 -15.043 1.00 96.75 285 GLU A C 1
ATOM 2197 O O . GLU A 1 285 ? 28.767 -6.327 -14.162 1.00 96.75 285 GLU A O 1
ATOM 2202 N N . VAL A 1 286 ? 30.031 -6.309 -16.036 1.00 96.38 286 VAL A N 1
ATOM 2203 C CA . VAL A 1 286 ? 30.059 -4.847 -16.179 1.00 96.38 286 VAL A CA 1
ATOM 2204 C C . VAL A 1 286 ? 28.643 -4.321 -16.385 1.00 96.38 286 VAL A C 1
ATOM 2206 O O . VAL A 1 286 ? 28.208 -3.435 -15.648 1.00 96.38 286 VAL A O 1
ATOM 2209 N N . GLN A 1 287 ? 27.887 -4.907 -17.319 1.00 97.00 287 GLN A N 1
ATOM 2210 C CA . GLN A 1 287 ? 26.500 -4.514 -17.563 1.00 97.00 287 GLN A CA 1
ATOM 2211 C C . GLN A 1 287 ? 25.648 -4.616 -16.292 1.00 97.00 287 GLN A C 1
ATOM 2213 O O . GLN A 1 287 ? 24.930 -3.672 -15.955 1.00 97.00 287 GLN A O 1
ATOM 2218 N N . SER A 1 288 ? 25.763 -5.727 -15.560 1.00 96.00 288 SER A N 1
ATOM 2219 C CA . SER A 1 288 ? 25.011 -5.946 -14.325 1.00 96.00 288 SER A CA 1
ATOM 2220 C C . SER A 1 288 ? 25.329 -4.900 -13.267 1.00 96.00 288 SER A C 1
ATOM 2222 O O . SER A 1 288 ? 24.420 -4.235 -12.762 1.00 96.00 288 SER A O 1
ATOM 2224 N N . SER A 1 289 ? 26.617 -4.656 -13.011 1.00 95.81 289 SER A N 1
ATOM 2225 C CA . SER A 1 289 ? 27.054 -3.633 -12.063 1.00 95.81 289 SER A CA 1
ATOM 2226 C C . SER A 1 289 ? 26.554 -2.236 -12.443 1.00 95.81 289 SER A C 1
ATOM 2228 O O . SER A 1 289 ? 26.121 -1.489 -11.565 1.00 95.81 289 SER A O 1
ATOM 2230 N N . ARG A 1 290 ? 26.592 -1.868 -13.731 1.00 95.56 290 ARG A N 1
ATOM 2231 C CA . ARG A 1 290 ? 26.193 -0.532 -14.204 1.00 95.56 290 ARG A CA 1
ATOM 2232 C C . ARG A 1 290 ? 24.686 -0.327 -14.195 1.00 95.56 290 ARG A C 1
ATOM 2234 O O . ARG A 1 290 ? 24.224 0.734 -13.780 1.00 95.56 290 ARG A O 1
ATOM 2241 N N . VAL A 1 291 ? 23.911 -1.331 -14.600 1.00 95.50 291 VAL A N 1
ATOM 2242 C CA . VAL A 1 291 ? 22.444 -1.277 -14.543 1.00 95.50 291 VAL A CA 1
ATOM 2243 C C . VAL A 1 291 ? 21.969 -1.201 -13.093 1.00 95.50 291 VAL A C 1
ATOM 2245 O O . VAL A 1 291 ? 21.140 -0.349 -12.788 1.00 95.50 291 VAL A O 1
ATOM 2248 N N . LEU A 1 292 ? 22.521 -2.017 -12.186 1.00 95.12 292 LEU A N 1
ATOM 2249 C CA . LEU A 1 292 ? 22.174 -1.963 -10.760 1.00 95.12 292 LEU A CA 1
ATOM 2250 C C . LEU A 1 292 ? 22.489 -0.593 -10.143 1.00 95.12 292 LEU A C 1
ATOM 2252 O O . LEU A 1 292 ? 21.683 -0.056 -9.383 1.00 95.12 292 LEU A O 1
ATOM 2256 N N . LEU A 1 293 ? 23.628 -0.001 -10.511 1.00 94.50 293 LEU A N 1
ATOM 2257 C CA . LEU A 1 293 ? 24.005 1.340 -10.072 1.00 94.50 293 LEU A CA 1
ATOM 2258 C C . LEU A 1 293 ? 23.070 2.427 -10.629 1.00 94.50 293 LEU A C 1
ATOM 2260 O O . LEU A 1 293 ? 22.735 3.379 -9.931 1.00 94.50 293 LEU A O 1
ATOM 2264 N N . ALA A 1 294 ? 22.624 2.304 -11.879 1.00 93.31 294 ALA A N 1
ATOM 2265 C CA . ALA A 1 294 ? 21.709 3.273 -12.479 1.00 93.31 294 ALA A CA 1
ATOM 2266 C C . ALA A 1 294 ? 20.307 3.227 -11.853 1.00 93.31 294 ALA A C 1
ATOM 2268 O O . ALA A 1 294 ? 19.720 4.275 -11.575 1.00 93.31 294 ALA A O 1
ATOM 2269 N N . ILE A 1 295 ? 19.775 2.028 -11.589 1.00 93.62 295 ILE A N 1
ATOM 2270 C CA . ILE A 1 295 ? 18.441 1.885 -10.990 1.00 93.62 295 ILE A CA 1
ATOM 2271 C C . ILE A 1 295 ? 18.427 2.257 -9.500 1.00 93.62 295 ILE A C 1
ATOM 2273 O O . ILE A 1 295 ? 17.393 2.692 -9.000 1.00 93.62 295 ILE A O 1
ATOM 2277 N N . SER A 1 296 ? 19.551 2.134 -8.781 1.00 88.50 296 SER A N 1
ATOM 2278 C CA . SER A 1 296 ? 19.633 2.525 -7.366 1.00 88.50 296 SER A CA 1
ATOM 2279 C C . SER A 1 296 ? 19.664 4.047 -7.175 1.00 88.50 296 SER A C 1
ATOM 2281 O O . SER A 1 296 ? 19.050 4.558 -6.236 1.00 88.50 296 SER A O 1
ATOM 2283 N N . HIS A 1 297 ? 20.293 4.787 -8.094 1.00 80.25 297 HIS A N 1
ATOM 2284 C CA . HIS A 1 297 ? 20.356 6.253 -8.059 1.00 80.25 297 HIS A CA 1
ATOM 2285 C C . HIS A 1 297 ? 19.042 6.959 -8.440 1.00 80.25 297 HIS A C 1
ATOM 2287 O O . HIS A 1 297 ? 18.890 8.151 -8.174 1.00 80.25 297 HIS A O 1
ATOM 2293 N N . ASN A 1 298 ? 18.054 6.251 -9.004 1.00 64.75 298 ASN A N 1
ATOM 2294 C CA . ASN A 1 298 ? 16.758 6.839 -9.376 1.00 64.75 298 ASN A CA 1
ATOM 2295 C C . ASN A 1 298 ? 15.921 7.302 -8.155 1.00 64.75 298 ASN A C 1
ATOM 2297 O O . ASN A 1 298 ? 14.943 8.027 -8.305 1.00 64.75 298 ASN A O 1
ATOM 2301 N N . LYS A 1 299 ? 16.327 6.958 -6.924 1.00 53.03 299 LYS A N 1
ATOM 2302 C CA . LYS A 1 299 ? 15.626 7.345 -5.685 1.00 53.03 299 LYS A CA 1
ATOM 2303 C C . LYS A 1 299 ? 15.666 8.858 -5.367 1.00 53.03 299 LYS A C 1
ATOM 2305 O O . LYS A 1 299 ? 14.907 9.295 -4.509 1.00 53.03 299 LYS A O 1
ATOM 2310 N N . CYS A 1 300 ? 16.480 9.669 -6.056 1.00 39.50 300 CYS A N 1
ATOM 2311 C CA . CYS A 1 300 ? 16.640 11.106 -5.758 1.00 39.50 300 CYS A CA 1
ATOM 2312 C C . CYS A 1 300 ? 15.599 12.066 -6.375 1.00 39.50 300 CYS A C 1
ATOM 2314 O O . CYS A 1 300 ? 15.704 13.265 -6.142 1.00 39.50 300 CYS A O 1
ATOM 2316 N N . PHE A 1 301 ? 14.591 11.604 -7.124 1.00 40.62 301 PHE A N 1
ATOM 2317 C CA . PHE A 1 301 ? 13.627 12.509 -7.788 1.00 40.62 301 PHE A CA 1
ATOM 2318 C C . PHE A 1 301 ? 12.323 12.793 -7.014 1.00 40.62 301 PHE A C 1
ATOM 2320 O O . PHE A 1 301 ? 11.458 13.490 -7.535 1.00 40.62 301 PHE A O 1
ATOM 2327 N N . PHE A 1 302 ? 12.169 12.304 -5.776 1.00 36.38 302 PHE A N 1
ATOM 2328 C CA . PHE A 1 302 ? 10.937 12.485 -4.980 1.00 36.38 302 PHE A CA 1
ATOM 2329 C C . PHE A 1 302 ? 11.083 13.353 -3.717 1.00 36.38 302 PHE A C 1
ATOM 2331 O O . PHE A 1 302 ? 10.177 13.370 -2.887 1.00 36.38 302 PHE A O 1
ATOM 2338 N N . LEU A 1 303 ? 12.179 14.099 -3.559 1.00 28.06 303 LEU A N 1
ATOM 2339 C CA . LEU A 1 303 ? 12.317 15.097 -2.491 1.00 28.06 303 LEU A CA 1
ATOM 2340 C C . LEU A 1 303 ? 12.937 16.387 -3.042 1.00 28.06 303 LEU A C 1
ATOM 2342 O O . LEU A 1 303 ? 14.146 16.594 -2.955 1.00 28.06 303 LEU A O 1
ATOM 2346 N N . SER A 1 304 ? 12.087 17.247 -3.597 1.00 28.30 304 SER A N 1
ATOM 2347 C CA . SER A 1 304 ? 12.301 18.695 -3.697 1.00 28.30 304 SER A CA 1
ATOM 2348 C C . SER A 1 304 ? 10.956 19.396 -3.626 1.00 28.30 304 SER A C 1
ATOM 2350 O O . SER A 1 304 ? 10.092 19.002 -4.444 1.00 28.30 304 SER A O 1
#

Foldseek 3Di:
DDDDDDDPPDDPPLDADKDDDPPDPDIDDVVVLVVLVVVLQVLQFVVLLQWDADDWDWDADPVRDTTTGGDDQFFTDGHDDDPPDDDDPSNVVSVVVVVVVVVSCVSNVHQRQGGHGNCCSVPDDDPVCVVVVVVVVVCCVPDVVCPVVVVVVQVVVCVPDDCVVCVVDDPQVVCCQPVVDRPDCVVLVLLQLVNQLVQEAEDAPDDSPQVLVSLVSVLSNPDDLVLQQLLCCQQAVGSHAHNVHQNPDVVTQYEYEDPDQDLVDAWHYDNVNSYIYQYSYPDSVSSNVRSSVSSVVSVPPPDD

Sequence (304 aa):
MGESRTESRGEKSRALLEVSFSGEAGSG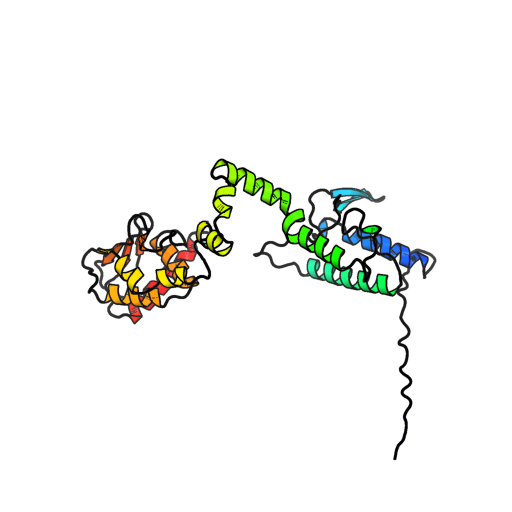FGPTLEFYTVISREFQKADLAMWYGKETTKEEDADGTSTEYIHCPFGLFPRALLPSSTPSSSLLLHFRLLGRLLAQSLSDSRLFDLPLSPGGSRKQVTKHNAKQFIQLVSFWLLSGGVSAQFHALRSGFSQLLDPSLLCIFGPAELDELFCGCGSSQSSQRNWSPTAITQAIKPDHGYSHDSPQIKWLVSQLSSFDREQQRNFVQFVTGSPRLPVGGFSALSPPLTVARKSSADDSELPSAMTCLNYLKLPPYSSSEVQSSRVLLAISHNKCFFLS

InterPro domains:
  IPR000569 HECT domain [PF00632] (115-303)
  IPR000569 HECT domain [PS50237] (116-304)
  IPR000569 HECT domain [SM00119] (2-304)
  IPR035983 HECT, E3 ligase catalytic domain [SSF56204] (14-298)
  IPR045322 E3 ubiquitin-protein ligase HECTD1/TRIP12-like [PTHR45670] (116-301)

Organism: NCBI:txid2018661

Radius of gyration: 31.75 Å; chains: 1; bounding box: 56×74×90 Å

pLDDT: mean 78.77, std 15.36, range [28.06, 97.69]

=== Feature glossary ===
The features interleaved in this record are:

— What the protein is —

Sequence gives the chain of amino acids in standard one-letter code (A=alanine, C=cysteine, …, Y=tyrosine), read N→C. It is the only feature that is directly encoded by the gene; all structural features are derived from the folded form of this sequence.

Database cross-references. InterPro integrates a dozen domain/family signature databases into unified entries with residue-range hits. GO terms attach function/process/location labels with evidence codes. CATH codes position the fold in a four-level structural taxonomy. Organism is the NCBI-taxonomy species name.

— Where its atoms are —

Atomic coordinates in PDBx/mmCIF format — the same representation the Protein Data Bank distributes. Each line of the _atom_site loop places one backbone atom in Cartesian space (units: ångströms, origin: arbitrary).

The six renders are orthographic views along the three Cartesian axes in both directions. Representation (cartoon, sticks, or surface) and color scheme (sequence-rainbow or by-chain) vary across proteins so the training set covers all the common visualization conventions.

— Local backbone conformation —

Eight-state secondary structure (DSSP): H is the canonical α-helix, G the tighter 3₁₀-helix, I the wider π-helix; E/B are β-structure, T and S are turns and bends, and '-' is everything else. DSSP derives these from the pattern of main-chain N–H···O=C hydrogen bonds, not from the sequence.

P-SEA three-state annotation labels each residue as helix, strand, or coil based purely on the geometry of the Cα trace. It serves as a fallback when the full backbone (and thus DSSP) is unavailable.

The φ/ψ torsion pair specifies the backbone conformation at each residue. φ rotates about the N–Cα bond, ψ about the Cα–C bond. Steric clashes forbid most of the (φ, ψ) plane — the allowed regions (α-helix basin, β-sheet basin, left-handed helix) are the Ramachandran-allowed regions.

— Global shape and packing —

The geometric summary reports three shape descriptors. Rg (radius of gyration) measures how spread out the Cα atoms are about their centre of mass; compact globular proteins have small Rg, elongated or unfolded ones large. Cα contacts (<8 Å, |i−j|>4) count long-range residue pairs in spatial proximity — high for tightly packed folds, near zero for rods or random coil. The bounding-box extents give the protein's footprint along x, y, z in Å.

Solvent-accessible surface area (SASA) is the area in Å² traced out by the centre of a 1.4 Å probe sphere (a water molecule) rolled over the protein's van der Waals surface (Shrake–Rupley / Lee–Richards construction). Buried residues have near-zero SASA; fully exposed residues can exceed 200 Å². The total SASA scales roughly with the number of surface residues.

The contact map is a binary N×N matrix image: pixel (i, j) is dark where Cα_i and Cα_j are within 8 Å and |i−j|>4. Because the |i−j|>4 filter removes local helical contacts, off-diagonal stripes parallel to the main diagonal indicate parallel β-sheets; stripes perpendicular to it indicate antiparallel β-sheets. The Ramachandran plot scatters every residue's (φ, ψ) pair against the sterically allowed regions. The PAE heatmap renders the predicted-aligned-error matrix.

— Structural neighborhood —

3Di is Foldseek's structural alphabet. Each residue is assigned one of twenty discrete states based on how its Cα sits relative to its spatial (not sequential) neighbors. Aligning 3Di strings finds structural homologs roughly as well as full 3D superposition, but orders of magnitude faster.

Nearest PDB neighbors are the top structural matches found by Foldseek when searching this structure against the entire Protein Data Bank. Each hit reports a TM-score (0 to 1; >0.5 almost always implies the same fold) and an E-value. These are *structural* homologs — they may share no detectable sequence similarity.

— Confidence and disorder —

For AlphaFold models, the B-factor field carries pLDDT — the model's own estimate of local accuracy on a 0–100 scale. Regions with pLDDT<50 should be treated as essentially unmodeled; they often correspond to intrinsically disordered segments.

Crystallographic B-factors measure how much each atom's electron density is smeared out, in Å². They rise in mobile loops and surface residues and fall in the buried interior. In AlphaFold models this column is repurposed to hold pLDDT instead.

Predicted aligned error is AlphaFold's pairwise confidence. Unlike pLDDT (per-residue), PAE is per-residue-pair and captures whether two parts of the structure are correctly placed relative to each other. Units are ångströms of expected positional error.